Protein AF-A0A914QM53-F1 (afdb_monomer)

Foldseek 3Di:
DDDDDDDDDDDDDDDPPDPPDDDDPPPPPPPPVVVVVVVVVVVVVVVVVVVVVVVVVVVVVPPPPPPPDPDDDPPPPDDPDDDDCPVPVVVPPPPDDDDPDDDDDDDDDDDDDDDDDDDDDDDDDDDDDDDDPPPVVVVVVVVVVVVVVVVVCPPPPQPPQPVVQLVVLVVQLDDQADQVQCFGNDPFQGFGDPDSLLSLLCCVAVVQVSQADPVRWGARSNRRHTDPDSVVSNVCSCPVVVVSVVRNVVRRVVVPGDPPPD

Sequence (262 aa):
MSEDELYFSEHSNLLPETPTSSSNDFTYETGQEDLEREYIYDYEYQQSEYIIYEEEQQQFEEIPYIIPKPTKKVVWKRPKGYNHEVTRLIKRKAVDEDDEEPPPLDFHGIEPSTTTANEDDSPPPSKKPNNQVTDKSVVNFYLQDIRKRSETFKPKKAKENNDDDIFERLEQAGNCVDIQNRQCIHPTCNRRFISIEVLAYHISYAHQHYSTKRSGTQICLVCGKPFSTGQGKLSHMTSAHKELANEHGRLCLLQGPNPIVF

pLDDT: mean 72.76, std 18.81, range [41.38, 98.0]

Structure (mmCIF, N/CA/C/O backbone):
data_AF-A0A914QM53-F1
#
_entry.id   AF-A0A914QM53-F1
#
loop_
_atom_site.group_PDB
_atom_site.id
_atom_site.type_symbol
_atom_site.label_atom_id
_atom_site.label_alt_id
_atom_site.label_comp_id
_atom_site.label_asym_id
_atom_site.label_entity_id
_atom_site.label_seq_id
_atom_site.pdbx_PDB_ins_code
_atom_site.Cartn_x
_atom_site.Cartn_y
_atom_site.Cartn_z
_atom_site.occupancy
_atom_site.B_iso_or_equiv
_atom_site.auth_seq_id
_atom_site.auth_comp_id
_atom_site.auth_asym_id
_atom_site.auth_atom_id
_atom_site.pdbx_PDB_model_num
ATOM 1 N N . MET A 1 1 ? -43.207 -43.054 -21.857 1.00 42.12 1 MET A N 1
ATOM 2 C CA . MET A 1 1 ? -44.490 -42.945 -22.584 1.00 42.12 1 MET A CA 1
ATOM 3 C C . MET A 1 1 ? -45.265 -41.879 -21.834 1.00 42.12 1 MET A C 1
ATOM 5 O O . MET A 1 1 ? -45.428 -42.074 -20.640 1.00 42.12 1 MET A O 1
ATOM 9 N N . SER A 1 2 ? -45.601 -40.704 -22.347 1.00 47.00 2 SER A N 1
ATOM 10 C CA . SER A 1 2 ? -45.855 -40.191 -23.704 1.00 47.00 2 SER A CA 1
ATOM 11 C C . SER A 1 2 ? -45.670 -38.658 -23.624 1.00 47.00 2 SER A C 1
ATOM 13 O O . SER A 1 2 ? -45.940 -38.085 -22.574 1.00 47.00 2 SER A O 1
ATOM 15 N N . GLU A 1 3 ? -44.904 -38.057 -24.534 1.00 56.78 3 GLU A N 1
ATOM 16 C CA . GLU A 1 3 ? -45.413 -37.229 -25.650 1.00 56.78 3 GLU A CA 1
ATOM 17 C C . GLU A 1 3 ? -46.082 -35.937 -25.170 1.00 56.78 3 GLU A C 1
ATOM 19 O O . GLU A 1 3 ? -47.274 -35.929 -24.904 1.00 56.78 3 GLU A O 1
ATOM 24 N N . ASP A 1 4 ? -45.298 -34.857 -25.113 1.00 62.59 4 ASP A N 1
ATOM 25 C CA . ASP A 1 4 ? -45.802 -33.510 -25.384 1.00 62.59 4 ASP A CA 1
ATOM 26 C C . ASP A 1 4 ? -44.830 -32.850 -26.364 1.00 62.59 4 ASP A C 1
ATOM 28 O O . ASP A 1 4 ? -43.752 -32.349 -26.037 1.00 62.59 4 ASP A O 1
ATOM 32 N N . GLU A 1 5 ? -45.223 -33.023 -27.617 1.00 62.75 5 GLU A N 1
ATOM 33 C CA . GLU A 1 5 ? -44.666 -32.489 -28.841 1.00 62.75 5 GLU A CA 1
ATOM 34 C C . GLU A 1 5 ? -45.206 -31.072 -29.096 1.00 62.75 5 GLU A C 1
ATOM 36 O O . GLU A 1 5 ? -46.356 -30.770 -28.788 1.00 62.75 5 GLU A O 1
ATOM 41 N N . LEU A 1 6 ? -44.386 -30.285 -29.802 1.00 61.28 6 LEU A N 1
ATOM 42 C CA . LEU A 1 6 ? -44.757 -29.151 -30.660 1.00 61.28 6 LEU A CA 1
ATOM 43 C C . LEU A 1 6 ? -45.148 -27.838 -29.960 1.00 61.28 6 LEU A C 1
ATOM 45 O O . LEU A 1 6 ? -46.192 -27.716 -29.333 1.00 61.28 6 LEU A O 1
ATOM 49 N N . TYR A 1 7 ? -44.380 -26.775 -30.225 1.00 58.75 7 TYR A N 1
ATOM 50 C CA . TYR A 1 7 ? -44.704 -25.808 -31.291 1.00 58.75 7 TYR A CA 1
ATOM 51 C C . TYR A 1 7 ? -43.870 -24.519 -31.114 1.00 58.75 7 TYR A C 1
ATOM 53 O O . TYR A 1 7 ? -43.866 -23.946 -30.031 1.00 58.75 7 TYR A O 1
ATOM 61 N N . PHE A 1 8 ? -43.184 -24.090 -32.182 1.00 49.81 8 PHE A N 1
ATOM 62 C CA . PHE A 1 8 ? -42.922 -22.702 -32.625 1.00 49.81 8 PHE A CA 1
ATOM 63 C C . PHE A 1 8 ? -41.593 -22.531 -33.386 1.00 49.81 8 PHE A C 1
ATOM 65 O O . PHE A 1 8 ? -40.513 -22.409 -32.818 1.00 49.81 8 PHE A O 1
ATOM 72 N N . SER A 1 9 ? -41.785 -22.447 -34.705 1.00 54.84 9 SER A N 1
ATOM 73 C CA . SER A 1 9 ? -41.215 -21.481 -35.648 1.00 54.84 9 SER A CA 1
ATOM 74 C C . SER A 1 9 ? -39.716 -21.474 -35.934 1.00 54.84 9 SER A C 1
ATOM 76 O O . SER A 1 9 ? -38.918 -20.772 -35.323 1.00 54.84 9 SER A O 1
ATOM 78 N N . GLU A 1 10 ? -39.414 -22.160 -37.037 1.00 59.06 10 GLU A N 1
ATOM 79 C CA . GLU A 1 10 ? -38.665 -21.649 -38.189 1.00 59.06 10 GLU A CA 1
ATOM 80 C C . GLU A 1 10 ? -38.465 -20.120 -38.171 1.00 59.06 10 GLU A C 1
ATOM 82 O O . GLU A 1 10 ? -39.326 -19.352 -38.603 1.00 59.06 10 GLU A O 1
ATOM 87 N N . HIS A 1 11 ? -37.296 -19.676 -37.708 1.00 55.34 11 HIS A N 1
ATOM 88 C CA . HIS A 1 11 ? -36.758 -18.381 -38.094 1.00 55.34 11 HIS A CA 1
ATOM 89 C C . HIS A 1 11 ? -35.780 -18.593 -39.241 1.00 55.34 11 HIS A C 1
ATOM 91 O O . HIS A 1 11 ? -34.683 -19.128 -39.093 1.00 55.34 11 HIS A O 1
ATOM 97 N N . SER A 1 12 ? -36.271 -18.194 -40.405 1.00 54.25 12 SER A N 1
ATOM 98 C CA . SER A 1 12 ? -35.611 -18.136 -41.691 1.00 54.25 12 SER A CA 1
ATOM 99 C C . SER A 1 12 ? -34.190 -17.589 -41.606 1.00 54.25 12 SER A C 1
ATOM 101 O O . SER A 1 12 ? -33.937 -16.531 -41.030 1.00 54.25 12 SER A O 1
ATOM 103 N N . ASN A 1 13 ? -33.293 -18.309 -42.276 1.00 53.94 13 ASN A N 1
ATOM 104 C CA . ASN A 1 13 ? -31.975 -17.869 -42.699 1.00 53.94 13 ASN A CA 1
ATOM 105 C C . ASN A 1 13 ? -32.062 -16.503 -43.397 1.00 53.94 13 ASN A C 1
ATOM 107 O O . ASN A 1 13 ? -32.379 -16.426 -44.584 1.00 53.94 13 ASN A O 1
ATOM 111 N N . LEU A 1 14 ? -31.750 -15.432 -42.674 1.00 47.53 14 LEU A N 1
ATOM 112 C CA . LEU A 1 14 ? -31.307 -14.182 -43.274 1.00 47.53 14 LEU A CA 1
ATOM 113 C C . LEU A 1 14 ? -29.787 -14.162 -43.166 1.00 47.53 14 LEU A C 1
ATOM 115 O O . LEU A 1 14 ? -29.213 -13.858 -42.122 1.00 47.53 14 LEU A O 1
ATOM 119 N N . LEU A 1 15 ? -29.156 -14.568 -44.267 1.00 56.09 15 LEU A N 1
ATOM 120 C CA . LEU A 1 15 ? -27.758 -14.273 -44.546 1.00 56.09 15 LEU A CA 1
ATOM 121 C C . LEU A 1 15 ? -27.545 -12.764 -44.352 1.00 56.09 15 LEU A C 1
ATOM 123 O O . LEU A 1 15 ? -28.296 -11.985 -44.942 1.00 56.09 15 LEU A O 1
ATOM 127 N N . PRO A 1 16 ? -26.558 -12.329 -43.552 1.00 56.66 16 PRO A N 1
ATOM 128 C CA . PRO A 1 16 ? -26.185 -10.928 -43.532 1.00 56.66 16 PRO A CA 1
ATOM 129 C C . PRO A 1 16 ? -25.652 -10.577 -44.921 1.00 56.66 16 PRO A C 1
ATOM 131 O O . PRO A 1 16 ? -24.651 -11.136 -45.376 1.00 56.66 16 PRO A O 1
ATOM 134 N N . GLU A 1 17 ? -26.363 -9.689 -45.613 1.00 55.00 17 GLU A N 1
ATOM 135 C CA . GLU A 1 17 ? -25.896 -9.115 -46.865 1.00 55.00 17 GLU A CA 1
ATOM 136 C C . GLU A 1 17 ? -24.526 -8.486 -46.624 1.00 55.00 17 GLU A C 1
ATOM 138 O O . GLU A 1 17 ? -24.332 -7.647 -45.742 1.00 55.00 17 GLU A O 1
ATOM 143 N N . THR A 1 18 ? -23.549 -8.952 -47.395 1.00 53.66 18 THR A N 1
ATOM 144 C CA . THR A 1 18 ? -22.211 -8.382 -47.432 1.00 53.66 18 THR A CA 1
ATOM 145 C C . THR A 1 18 ? -22.327 -6.914 -47.837 1.00 53.66 18 THR A C 1
ATOM 147 O O . THR A 1 18 ? -22.859 -6.648 -48.921 1.00 53.66 18 THR A O 1
ATOM 150 N N . PRO A 1 19 ? -21.834 -5.959 -47.031 1.00 54.94 19 PRO A N 1
ATOM 151 C CA . PRO A 1 19 ? -21.821 -4.565 -47.430 1.00 54.94 19 PRO A CA 1
ATOM 152 C C . PRO A 1 19 ? -20.942 -4.428 -48.673 1.00 54.94 19 PRO A C 1
ATOM 154 O O . PRO A 1 19 ? -19.744 -4.714 -48.660 1.00 54.94 19 PRO A O 1
ATOM 157 N N . THR A 1 20 ? -21.574 -4.024 -49.771 1.00 51.41 20 THR A N 1
ATOM 158 C CA . THR A 1 20 ? -20.907 -3.653 -51.010 1.00 51.41 20 THR A CA 1
ATOM 159 C C . THR A 1 20 ? -19.893 -2.558 -50.722 1.00 51.41 20 THR A C 1
ATOM 161 O O . THR A 1 20 ? -20.228 -1.522 -50.147 1.00 51.41 20 THR A O 1
ATOM 164 N N . SER A 1 21 ? -18.661 -2.818 -51.147 1.00 54.00 21 SER A N 1
ATOM 165 C CA . SER A 1 21 ? -17.515 -1.920 -51.149 1.00 54.00 21 SER A CA 1
ATOM 166 C C . SER A 1 21 ? -17.864 -0.565 -51.773 1.00 54.00 21 SER A C 1
ATOM 168 O O . SER A 1 21 ? -17.780 -0.380 -52.987 1.00 54.00 21 SER A O 1
ATOM 170 N N . SER A 1 22 ? -18.252 0.386 -50.931 1.00 52.97 22 SER A N 1
ATOM 171 C CA . SER A 1 22 ? -18.206 1.808 -51.235 1.00 52.97 22 SER A CA 1
ATOM 172 C C . SER A 1 22 ? -16.906 2.329 -50.647 1.00 52.97 22 SER A C 1
ATOM 174 O O . SER A 1 22 ? -16.767 2.442 -49.431 1.00 52.97 22 SER A O 1
ATOM 176 N N . SER A 1 23 ? -15.947 2.588 -51.527 1.00 54.25 23 SER A N 1
ATOM 177 C CA . SER A 1 23 ? -14.676 3.249 -51.260 1.00 54.25 23 SER A CA 1
ATOM 178 C C . SER A 1 23 ? -14.900 4.617 -50.611 1.00 54.25 23 SER A C 1
ATOM 180 O O . SER A 1 23 ? -15.044 5.622 -51.305 1.00 54.25 23 SER A O 1
ATOM 182 N N . ASN A 1 24 ? -14.935 4.649 -49.284 1.00 50.72 24 ASN A N 1
ATOM 183 C CA . ASN A 1 24 ? -14.658 5.853 -48.520 1.00 50.72 24 ASN A CA 1
ATOM 184 C C . ASN A 1 24 ? -13.232 5.708 -47.993 1.00 50.72 24 ASN A C 1
ATOM 186 O O . ASN A 1 24 ? -13.007 5.051 -46.977 1.00 50.72 24 ASN A O 1
ATOM 190 N N . ASP A 1 25 ? -12.286 6.310 -48.713 1.00 52.09 25 ASP A N 1
ATOM 191 C CA . ASP A 1 25 ? -11.000 6.738 -48.161 1.00 52.09 25 ASP A CA 1
ATOM 192 C C . ASP A 1 25 ? -11.301 7.750 -47.049 1.00 52.09 25 ASP A C 1
ATOM 194 O O . ASP A 1 25 ? -11.385 8.957 -47.270 1.00 52.09 25 ASP A O 1
ATOM 198 N N . PHE A 1 26 ? -11.569 7.242 -45.850 1.00 50.94 26 PHE A N 1
ATOM 199 C CA . PHE A 1 26 ? -11.616 8.040 -44.638 1.00 50.94 26 PHE A CA 1
ATOM 200 C C . PHE A 1 26 ? -10.357 7.690 -43.855 1.00 50.94 26 PHE A C 1
ATOM 202 O O . PHE A 1 26 ? -10.240 6.621 -43.261 1.00 50.94 26 PHE A O 1
ATOM 209 N N . THR A 1 27 ? -9.365 8.566 -43.952 1.00 52.34 27 THR A N 1
ATOM 210 C CA . THR A 1 27 ? -8.075 8.461 -43.276 1.00 52.34 27 THR A CA 1
ATOM 211 C C . THR A 1 27 ? -8.288 8.493 -41.760 1.00 52.34 27 THR A C 1
ATOM 213 O O . THR A 1 27 ? -8.520 9.553 -41.184 1.00 52.34 27 THR A O 1
ATOM 216 N N . TYR A 1 28 ? -8.205 7.330 -41.110 1.00 51.50 28 TYR A N 1
ATOM 217 C CA . TYR A 1 28 ? -8.277 7.143 -39.651 1.00 51.50 28 TYR A CA 1
ATOM 218 C C . TYR A 1 28 ? -7.001 7.593 -38.906 1.00 51.50 28 TYR A C 1
ATOM 220 O O . TYR A 1 28 ? -6.724 7.118 -37.810 1.00 51.50 28 TYR A O 1
ATOM 228 N N . GLU A 1 29 ? -6.213 8.510 -39.466 1.00 55.12 29 GLU A N 1
ATOM 229 C CA . GLU A 1 29 ? -4.949 8.953 -38.854 1.00 55.12 29 GLU A CA 1
ATOM 230 C C . GLU A 1 29 ? -5.135 9.996 -37.737 1.00 55.12 29 GLU A C 1
ATOM 232 O O . GLU A 1 29 ? -4.196 10.289 -37.013 1.00 55.12 29 GLU A O 1
ATOM 237 N N . THR A 1 30 ? -6.343 10.525 -37.520 1.00 56.22 30 THR A N 1
ATOM 238 C CA . THR A 1 30 ? -6.569 11.645 -36.581 1.00 56.22 30 THR A CA 1
ATOM 239 C C . THR A 1 30 ? -6.992 11.248 -35.163 1.00 56.22 30 THR A C 1
ATOM 241 O O . THR A 1 30 ? -7.084 12.115 -34.307 1.00 56.22 30 THR A O 1
ATOM 244 N N . GLY A 1 31 ? -7.242 9.965 -34.874 1.00 52.50 31 GLY A N 1
ATOM 245 C CA . GLY A 1 31 ? -7.694 9.524 -33.539 1.00 52.50 31 GLY A CA 1
ATOM 246 C C . GLY A 1 31 ? -6.586 9.043 -32.596 1.00 52.50 31 GLY A C 1
ATOM 247 O O . GLY A 1 31 ? -6.805 8.943 -31.391 1.00 52.50 31 GLY A O 1
ATOM 248 N N . GLN A 1 32 ? -5.407 8.719 -33.132 1.00 53.53 32 GLN A N 1
ATOM 249 C CA . GLN A 1 32 ? -4.296 8.178 -32.344 1.00 53.53 32 GLN A CA 1
ATOM 250 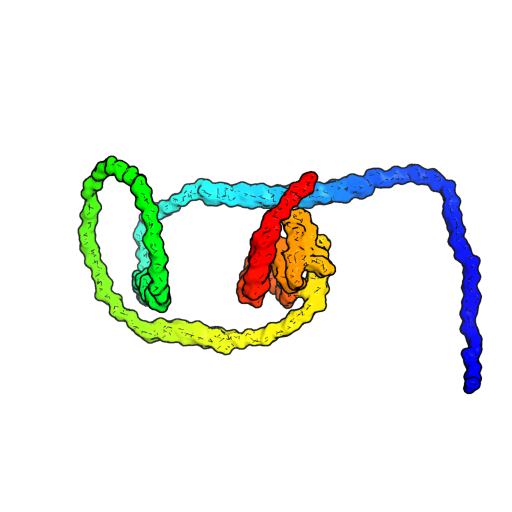C C . GLN A 1 32 ? -3.419 9.296 -31.760 1.00 53.53 32 GLN A C 1
ATOM 252 O O . GLN A 1 32 ? -2.972 9.192 -30.621 1.00 53.53 32 GLN A O 1
ATOM 257 N N . GLU A 1 33 ? -3.279 10.409 -32.486 1.00 57.50 33 GLU A N 1
ATOM 258 C CA . GLU A 1 33 ? -2.542 11.591 -32.024 1.00 57.50 33 GLU A CA 1
ATOM 259 C C . GLU A 1 33 ? -3.212 12.270 -30.818 1.00 57.50 33 GLU A C 1
ATOM 261 O O . GLU A 1 33 ? -2.520 12.783 -29.942 1.00 57.50 33 GLU A O 1
ATOM 266 N N . ASP A 1 34 ? -4.547 12.240 -30.725 1.00 56.66 34 ASP A N 1
ATOM 267 C CA . ASP A 1 34 ? -5.275 12.865 -29.613 1.00 56.66 34 ASP A CA 1
ATOM 268 C C . ASP A 1 34 ? -5.128 12.078 -28.296 1.00 56.66 34 ASP A C 1
ATOM 270 O O . ASP A 1 34 ? -4.982 12.687 -27.236 1.00 56.66 34 ASP A O 1
ATOM 274 N N . LEU A 1 35 ? -5.072 10.740 -28.353 1.00 61.16 35 LEU A N 1
ATOM 275 C CA . LEU A 1 35 ? -4.807 9.894 -27.178 1.00 61.16 35 LEU A CA 1
ATOM 276 C C . LEU A 1 35 ? -3.343 9.970 -26.728 1.00 61.16 35 LEU A C 1
ATOM 278 O O . LEU A 1 35 ? -3.066 9.995 -25.529 1.00 61.16 35 LEU A O 1
ATOM 282 N N . GLU A 1 36 ? -2.401 10.037 -27.673 1.00 64.56 36 GLU A N 1
ATOM 283 C CA . GLU A 1 36 ? -0.988 10.259 -27.351 1.00 64.56 36 GLU A CA 1
ATOM 284 C C . GLU A 1 36 ? -0.772 11.650 -26.743 1.00 64.56 36 GLU A C 1
ATOM 286 O O . GLU A 1 36 ? -0.021 11.790 -25.778 1.00 64.56 36 GLU A O 1
ATOM 291 N N . ARG A 1 37 ? -1.484 12.672 -27.232 1.00 67.81 37 ARG A N 1
ATOM 292 C CA . ARG A 1 37 ? -1.415 14.027 -26.680 1.00 67.81 37 ARG A CA 1
ATOM 293 C C . ARG A 1 37 ? -1.997 14.101 -25.265 1.00 67.81 37 ARG A C 1
ATOM 295 O O . ARG A 1 37 ? -1.375 14.731 -24.414 1.00 67.81 37 ARG A O 1
ATOM 302 N N . GLU A 1 38 ? -3.125 13.446 -24.984 1.00 66.25 38 GLU A N 1
ATOM 303 C CA . GLU A 1 38 ? -3.696 13.387 -23.626 1.00 66.25 38 GLU A CA 1
ATOM 304 C C . GLU A 1 38 ? -2.756 12.652 -22.646 1.00 66.25 38 GLU A C 1
ATOM 306 O O . GLU A 1 38 ? -2.527 13.128 -21.535 1.00 66.25 38 GLU A O 1
ATOM 311 N N . TYR A 1 39 ? -2.098 11.575 -23.091 1.00 64.38 39 TYR A N 1
ATOM 312 C CA . TYR A 1 39 ? -1.106 10.849 -22.287 1.00 64.38 39 TYR A CA 1
ATOM 313 C C . TYR A 1 39 ? 0.170 11.668 -22.007 1.00 64.38 39 TYR A C 1
ATOM 315 O O . TYR A 1 39 ? 0.724 11.600 -20.907 1.00 64.38 39 TYR A O 1
ATOM 323 N N . ILE A 1 40 ? 0.634 12.469 -22.974 1.00 68.31 40 ILE A N 1
ATOM 324 C CA . ILE A 1 40 ? 1.783 13.373 -22.792 1.00 68.31 40 ILE A CA 1
ATOM 325 C C . ILE A 1 40 ? 1.456 14.463 -21.762 1.00 68.31 40 ILE A C 1
ATOM 327 O O . ILE A 1 40 ? 2.287 14.736 -20.896 1.00 68.31 40 ILE A O 1
ATOM 331 N N . TYR A 1 41 ? 0.244 15.029 -21.791 1.00 63.56 41 TYR A N 1
ATOM 332 C CA . TYR A 1 41 ? -0.173 16.049 -20.821 1.00 63.56 41 TYR A CA 1
ATOM 333 C C . TYR A 1 41 ? -0.194 15.528 -19.378 1.00 63.56 41 TYR A C 1
ATOM 335 O O . TYR A 1 41 ? 0.301 16.214 -18.482 1.00 63.56 41 TYR A O 1
ATOM 343 N N . ASP A 1 42 ? -0.700 14.315 -19.145 1.00 65.00 42 ASP A N 1
ATOM 344 C CA . ASP A 1 42 ? -0.714 13.713 -17.805 1.00 65.00 42 ASP A CA 1
ATOM 345 C C . ASP A 1 42 ? 0.706 13.419 -17.287 1.00 65.00 42 ASP A C 1
ATOM 347 O O . ASP A 1 42 ? 0.990 13.577 -16.094 1.00 65.00 42 ASP A O 1
ATOM 351 N N . TYR A 1 43 ? 1.622 13.035 -18.181 1.00 70.06 43 TYR A N 1
ATOM 352 C CA . TYR A 1 43 ? 3.018 12.771 -17.837 1.00 70.06 43 TYR A CA 1
ATOM 353 C C . TYR A 1 43 ? 3.803 14.057 -17.527 1.00 70.06 43 TYR A C 1
ATOM 355 O O . TYR A 1 43 ? 4.512 14.120 -16.519 1.00 70.06 43 TYR A O 1
ATOM 363 N N . GLU A 1 44 ? 3.650 15.103 -18.346 1.00 75.31 44 GLU A N 1
ATOM 364 C CA . GLU A 1 44 ? 4.271 16.414 -18.109 1.00 75.31 44 GLU A CA 1
ATOM 365 C C . GLU A 1 44 ? 3.725 17.076 -16.835 1.00 75.31 44 GLU A C 1
ATOM 367 O O . GLU A 1 44 ? 4.491 17.653 -16.059 1.00 75.31 44 GLU A O 1
ATOM 372 N N . TYR A 1 45 ? 2.424 16.927 -16.561 1.00 73.94 45 TYR A N 1
ATOM 373 C CA . TYR A 1 45 ? 1.816 17.408 -15.322 1.00 73.94 45 TYR A CA 1
ATOM 374 C C . TYR A 1 45 ? 2.420 16.708 -14.092 1.00 73.94 45 TYR A C 1
ATOM 376 O O . TYR A 1 45 ? 2.849 17.386 -13.156 1.00 73.94 45 TYR A O 1
ATOM 384 N N . GLN A 1 46 ? 2.562 15.375 -14.117 1.00 67.75 46 GLN A N 1
ATOM 385 C CA . GLN A 1 46 ? 3.207 14.625 -13.028 1.00 67.75 46 GLN A CA 1
ATOM 386 C C . GLN A 1 46 ? 4.688 14.984 -12.839 1.00 67.75 46 GLN A C 1
ATOM 388 O O . GLN A 1 46 ? 5.143 15.086 -11.698 1.00 67.75 46 GLN A O 1
ATOM 393 N N . GLN A 1 47 ? 5.443 15.205 -13.921 1.00 70.62 47 GLN A N 1
ATOM 394 C CA . GLN A 1 47 ? 6.824 15.686 -13.809 1.00 70.62 47 GLN A CA 1
ATOM 395 C C . GLN A 1 47 ? 6.889 17.091 -13.200 1.00 70.62 47 GLN A C 1
ATOM 397 O O . GLN A 1 47 ? 7.756 17.348 -12.367 1.00 70.62 47 GLN A O 1
ATOM 402 N N . SER A 1 48 ? 5.965 17.987 -13.559 1.00 73.44 48 SER A N 1
ATOM 403 C CA . SER A 1 48 ? 5.941 19.346 -13.013 1.00 73.44 48 SER A CA 1
ATOM 404 C C . SER A 1 48 ? 5.628 19.379 -11.511 1.00 73.44 48 SER A C 1
ATOM 406 O O . SER A 1 48 ? 6.301 20.097 -10.776 1.00 73.44 48 SER A O 1
ATOM 408 N N . GLU A 1 49 ? 4.695 18.549 -11.019 1.00 78.56 49 GLU A N 1
ATOM 409 C CA . GLU A 1 49 ? 4.432 18.434 -9.575 1.00 78.56 49 GLU A CA 1
ATOM 410 C C . GLU A 1 49 ? 5.640 17.863 -8.816 1.00 78.56 49 GLU A C 1
ATOM 412 O O . GLU A 1 49 ? 5.920 18.289 -7.694 1.00 78.56 49 GLU A O 1
ATOM 417 N N . TYR A 1 50 ? 6.392 16.943 -9.430 1.00 71.31 50 TYR A N 1
ATOM 418 C CA . TYR A 1 50 ? 7.615 16.398 -8.840 1.00 71.31 50 TYR A CA 1
ATOM 419 C C . TYR A 1 50 ? 8.739 17.447 -8.752 1.00 71.31 50 TYR A C 1
ATOM 421 O O . TYR A 1 50 ? 9.385 17.559 -7.711 1.00 71.31 50 TYR A O 1
AT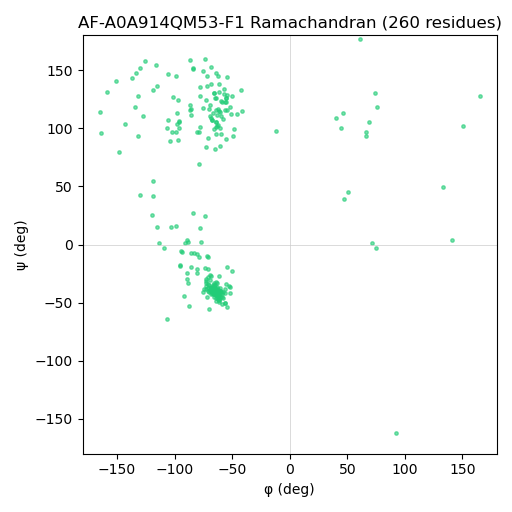OM 429 N N . ILE A 1 51 ? 8.928 18.264 -9.796 1.00 78.00 51 ILE A N 1
ATOM 430 C CA . ILE A 1 51 ? 9.918 19.357 -9.809 1.00 78.00 51 ILE A CA 1
ATOM 431 C C . ILE A 1 51 ? 9.577 20.416 -8.753 1.00 78.00 51 ILE A C 1
ATOM 433 O O . ILE A 1 51 ? 10.459 20.832 -8.007 1.00 78.00 51 ILE A O 1
ATOM 437 N N . ILE A 1 52 ? 8.301 20.803 -8.631 1.00 77.69 52 ILE A N 1
ATOM 438 C CA . ILE A 1 52 ? 7.852 21.748 -7.593 1.00 77.69 52 ILE A CA 1
ATOM 439 C C . ILE A 1 52 ? 8.165 21.192 -6.197 1.00 77.69 52 ILE A C 1
ATOM 441 O O . ILE A 1 52 ? 8.620 21.927 -5.324 1.00 77.69 52 ILE A O 1
ATOM 445 N N . TYR A 1 53 ? 7.969 19.888 -5.987 1.00 74.31 53 TYR A N 1
ATOM 446 C CA . TYR A 1 53 ? 8.265 19.251 -4.708 1.00 74.31 53 TYR A CA 1
ATOM 447 C C . TYR A 1 53 ? 9.771 19.215 -4.390 1.00 74.31 53 TYR A C 1
ATOM 449 O O . TYR A 1 53 ? 10.155 19.455 -3.244 1.00 74.31 53 TYR A O 1
ATOM 457 N N . GLU A 1 54 ? 10.632 18.943 -5.377 1.00 75.75 54 GLU A N 1
ATOM 458 C CA . GLU A 1 54 ? 12.091 19.000 -5.200 1.00 75.75 54 GLU A CA 1
ATOM 459 C C . GLU A 1 54 ? 12.589 20.431 -4.945 1.00 75.75 54 GLU A C 1
ATOM 461 O O . GLU A 1 54 ? 13.393 20.630 -4.033 1.00 75.75 54 GLU A O 1
ATOM 466 N N . GLU A 1 55 ? 12.074 21.434 -5.666 1.00 78.31 55 GLU A N 1
ATOM 467 C CA . GLU A 1 55 ? 12.417 22.844 -5.431 1.00 78.31 55 GLU A CA 1
ATOM 468 C C . GLU A 1 55 ? 11.965 23.322 -4.042 1.00 78.31 55 GLU A C 1
ATOM 470 O O . GLU A 1 55 ? 12.726 24.002 -3.349 1.00 78.31 55 GLU A O 1
ATOM 475 N N . GLU A 1 56 ? 10.771 22.927 -3.581 1.00 78.62 56 GLU A N 1
ATOM 476 C CA . GLU A 1 56 ? 10.317 23.227 -2.219 1.00 78.62 56 GLU A CA 1
ATOM 477 C C . GLU A 1 56 ? 11.218 22.568 -1.164 1.00 78.62 56 GLU A C 1
ATOM 479 O O . GLU A 1 56 ? 11.567 23.211 -0.170 1.00 78.62 56 GLU A O 1
ATOM 484 N N . GLN A 1 57 ? 11.650 21.317 -1.365 1.00 72.69 57 GLN A N 1
ATOM 485 C CA . GLN A 1 57 ? 12.584 20.671 -0.436 1.00 72.69 57 GLN A CA 1
ATOM 486 C C . GLN A 1 57 ? 13.955 21.350 -0.422 1.00 72.69 57 GLN A C 1
ATOM 488 O O . GLN A 1 57 ? 14.505 21.586 0.656 1.00 72.69 57 GLN A O 1
ATOM 493 N N . GLN A 1 58 ? 14.477 21.726 -1.588 1.00 78.56 58 GLN A N 1
ATOM 494 C CA . GLN A 1 58 ? 15.763 22.406 -1.697 1.00 78.56 58 GLN A CA 1
ATOM 495 C C . GLN A 1 58 ? 15.714 23.803 -1.057 1.00 78.56 58 GLN A C 1
ATOM 497 O O . GLN A 1 58 ? 16.632 24.194 -0.334 1.00 78.56 58 GLN A O 1
ATOM 502 N N . GLN A 1 59 ? 14.590 24.513 -1.199 1.00 78.19 59 GLN A N 1
ATOM 503 C CA . GLN A 1 59 ? 14.362 25.781 -0.513 1.00 78.19 59 GLN A CA 1
ATOM 504 C C . GLN A 1 59 ? 14.303 25.617 1.015 1.00 78.19 59 GLN A C 1
ATOM 506 O O . GLN A 1 59 ? 14.741 26.517 1.730 1.00 78.19 59 GLN A O 1
ATOM 511 N N . PHE A 1 60 ? 13.809 24.484 1.529 1.00 70.44 60 PHE A N 1
ATOM 512 C CA . PHE A 1 60 ? 13.807 24.178 2.965 1.00 70.44 60 PHE A CA 1
ATOM 513 C C . PHE A 1 60 ? 15.200 23.840 3.519 1.00 70.44 60 PHE A C 1
ATOM 515 O O . PHE A 1 60 ? 15.480 24.179 4.672 1.00 70.44 60 PHE A O 1
ATOM 522 N N . GLU A 1 61 ? 16.072 23.211 2.727 1.00 71.88 61 GLU A N 1
ATOM 523 C CA . GLU A 1 61 ? 17.459 22.924 3.121 1.00 71.88 61 GLU A CA 1
ATOM 524 C C . GLU A 1 61 ? 18.341 24.183 3.134 1.00 71.88 61 GLU A C 1
ATOM 526 O O . GLU A 1 61 ? 19.255 24.291 3.955 1.00 71.88 61 GLU A O 1
ATOM 531 N N . GLU A 1 62 ? 18.035 25.168 2.285 1.00 72.62 62 GLU A N 1
ATOM 532 C CA . GLU A 1 62 ? 18.775 26.430 2.210 1.00 72.62 62 GLU A CA 1
ATOM 533 C C . GLU A 1 62 ? 18.357 27.480 3.244 1.00 72.62 62 GLU A C 1
ATOM 535 O O . GLU A 1 62 ? 19.036 28.501 3.363 1.00 72.62 62 GLU A O 1
ATOM 540 N N . ILE A 1 63 ? 17.293 27.267 4.030 1.00 61.25 63 ILE A N 1
ATOM 541 C CA . ILE A 1 63 ? 16.972 28.183 5.132 1.00 61.25 63 ILE A CA 1
ATOM 542 C C . ILE A 1 63 ? 18.088 28.038 6.176 1.00 61.25 63 ILE A C 1
ATOM 544 O O . ILE A 1 63 ? 18.119 27.031 6.893 1.00 61.25 63 ILE A O 1
ATOM 548 N N . PRO A 1 64 ? 19.001 29.025 6.329 1.00 57.69 64 PRO A N 1
ATOM 549 C CA . PRO A 1 64 ? 20.001 28.951 7.375 1.00 57.69 64 PRO A CA 1
ATOM 550 C C . PRO A 1 64 ? 19.242 28.824 8.686 1.00 57.69 64 PRO A C 1
ATOM 552 O O . PRO A 1 64 ? 18.313 29.590 8.948 1.00 57.69 64 PRO A O 1
ATOM 555 N N . TYR A 1 65 ? 19.612 27.839 9.498 1.00 49.09 65 TYR A N 1
ATOM 556 C CA . TYR A 1 65 ? 19.020 27.639 10.811 1.00 49.09 65 TYR A CA 1
ATOM 557 C C . TYR A 1 65 ? 19.382 28.850 11.685 1.00 49.09 65 TYR A C 1
ATOM 559 O O . TYR A 1 65 ? 20.366 28.850 12.428 1.00 49.09 65 TYR A O 1
ATOM 567 N N . ILE A 1 66 ? 18.620 29.940 11.549 1.00 55.84 66 ILE A N 1
ATOM 568 C CA . ILE A 1 66 ? 18.742 31.134 12.370 1.00 55.84 66 ILE A CA 1
ATOM 569 C C . ILE A 1 66 ? 18.215 30.704 13.725 1.00 55.84 66 ILE A C 1
ATOM 571 O O . ILE A 1 66 ? 17.020 30.778 13.991 1.00 55.84 66 ILE A O 1
ATOM 575 N N . ILE A 1 67 ? 19.117 30.227 14.581 1.00 57.66 67 ILE A N 1
ATOM 576 C CA . ILE A 1 67 ? 18.840 30.048 16.000 1.00 57.66 67 ILE A CA 1
ATOM 577 C C . ILE A 1 67 ? 18.439 31.439 16.498 1.00 57.66 67 ILE A C 1
ATOM 579 O O . ILE A 1 67 ? 19.304 32.325 16.555 1.00 57.66 67 ILE A O 1
ATOM 583 N N . PRO A 1 68 ? 17.155 31.689 16.818 1.00 50.38 68 PRO A N 1
ATOM 584 C CA . PRO A 1 68 ? 16.751 33.002 17.270 1.00 50.38 68 PRO A CA 1
ATOM 585 C C . PRO A 1 68 ? 17.519 33.280 18.558 1.00 50.38 68 PRO A C 1
ATOM 587 O O . PRO A 1 68 ? 17.352 32.586 19.565 1.00 50.38 68 PRO A O 1
ATOM 590 N N . LYS A 1 69 ? 18.404 34.284 18.526 1.00 59.25 69 LYS A N 1
ATOM 591 C CA . LYS A 1 69 ? 19.051 34.765 19.747 1.00 59.25 69 LYS A CA 1
ATOM 592 C C . LYS A 1 69 ? 17.922 35.123 20.716 1.00 59.25 69 LYS A C 1
ATOM 594 O O . LYS A 1 69 ? 17.006 35.840 20.305 1.00 59.25 69 LYS A O 1
ATOM 599 N N . PRO A 1 70 ? 17.945 34.624 21.965 1.00 51.81 70 PRO A N 1
ATOM 600 C CA . PRO A 1 70 ? 16.846 34.803 22.902 1.00 51.81 70 PRO A CA 1
ATOM 601 C C . PRO A 1 70 ? 16.686 36.292 23.211 1.00 51.81 70 PRO A C 1
ATOM 603 O O . PRO A 1 70 ? 17.370 36.857 24.065 1.00 51.81 70 PRO A O 1
ATOM 606 N N . THR A 1 71 ? 15.792 36.954 22.483 1.00 61.44 71 THR A N 1
ATOM 607 C CA . THR A 1 71 ? 15.460 38.348 22.723 1.00 61.44 71 THR A CA 1
ATOM 608 C C . THR A 1 71 ? 14.381 38.380 23.793 1.00 61.44 71 THR A C 1
ATOM 610 O O . THR A 1 71 ? 13.242 37.977 23.592 1.00 61.44 71 THR A O 1
ATOM 613 N N . LYS A 1 72 ? 14.793 38.888 24.957 1.00 62.19 72 LYS A N 1
ATOM 614 C CA . LYS A 1 72 ? 13.992 39.137 26.161 1.00 62.19 72 LYS A CA 1
ATOM 615 C C . LYS A 1 72 ? 13.608 37.868 26.932 1.00 62.19 72 LYS A C 1
ATOM 617 O O . LYS A 1 72 ? 13.108 36.879 26.412 1.00 62.19 72 LYS A O 1
ATOM 622 N N . LYS A 1 73 ? 13.870 37.931 28.240 1.00 53.94 73 LYS A N 1
ATOM 623 C CA . LYS A 1 73 ? 13.557 36.899 29.230 1.00 53.94 73 LYS A CA 1
ATOM 624 C C . LYS A 1 73 ? 12.045 36.659 29.245 1.00 53.94 73 LYS A C 1
ATOM 626 O O . LYS A 1 73 ? 11.317 37.364 29.939 1.00 53.94 73 LYS A O 1
ATOM 631 N N . VAL A 1 74 ? 11.571 35.668 28.496 1.00 48.47 74 VAL A N 1
ATOM 632 C CA . VAL A 1 74 ? 10.226 35.128 28.689 1.00 48.47 74 VAL A CA 1
ATOM 633 C C . VAL A 1 74 ? 10.237 34.435 30.048 1.00 48.47 74 VAL A C 1
ATOM 635 O O . VAL A 1 74 ? 10.874 33.398 30.238 1.00 48.47 74 VAL A O 1
ATOM 638 N N . VAL A 1 75 ? 9.586 35.056 31.033 1.00 58.38 75 VAL A N 1
ATOM 639 C CA . VAL A 1 75 ? 9.338 34.450 32.343 1.00 58.38 75 VAL A CA 1
ATOM 640 C C . VAL A 1 75 ? 8.269 33.383 32.140 1.00 58.38 75 VAL A C 1
ATOM 642 O O . VAL A 1 75 ? 7.077 33.616 32.328 1.00 58.38 75 VAL A O 1
ATOM 645 N N . TRP A 1 76 ? 8.699 32.197 31.718 1.00 41.38 76 TRP A N 1
ATOM 646 C CA . TRP A 1 76 ? 7.857 31.011 31.727 1.00 41.38 76 TRP A CA 1
ATOM 647 C C . TRP A 1 76 ? 7.524 30.695 33.185 1.00 41.38 76 TRP A C 1
ATOM 649 O O . TRP A 1 76 ? 8.371 30.212 33.944 1.00 41.38 76 TRP A O 1
ATOM 659 N N . LYS A 1 77 ? 6.289 30.990 33.605 1.00 44.16 77 LYS A N 1
ATOM 660 C CA . LYS A 1 77 ? 5.740 30.437 34.844 1.00 44.16 77 LYS A CA 1
ATOM 661 C C . LYS A 1 77 ? 5.724 28.920 34.676 1.00 44.16 77 LYS A C 1
ATOM 663 O O . LYS A 1 77 ? 4.871 28.378 33.983 1.00 44.16 77 LYS A O 1
ATOM 668 N N . ARG A 1 78 ? 6.719 28.251 35.266 1.00 43.59 78 ARG A N 1
ATOM 669 C CA . ARG A 1 78 ? 6.848 26.792 35.245 1.00 43.59 78 ARG A CA 1
ATOM 670 C C . ARG A 1 78 ? 5.558 26.164 35.785 1.00 43.59 78 ARG A C 1
ATOM 672 O O . ARG A 1 78 ? 5.196 26.465 36.927 1.00 43.59 78 ARG A O 1
ATOM 679 N N . PRO A 1 79 ? 4.909 25.252 35.044 1.00 52.56 79 PRO A N 1
ATOM 680 C CA . PRO A 1 79 ? 4.033 24.274 35.663 1.00 52.56 79 PRO A CA 1
ATOM 681 C C . PRO A 1 79 ? 4.863 23.518 36.704 1.00 52.56 79 PRO A C 1
ATOM 683 O O . PRO A 1 79 ? 5.944 23.001 36.407 1.00 52.56 79 PRO A O 1
ATOM 686 N N . LYS A 1 80 ? 4.413 23.532 37.959 1.00 44.31 80 LYS A N 1
ATOM 687 C CA . LYS A 1 80 ? 5.065 22.799 39.047 1.00 44.31 80 LYS A CA 1
ATOM 688 C C . LYS A 1 80 ? 5.037 21.306 38.696 1.00 44.31 80 LYS A C 1
ATOM 690 O O . LYS A 1 80 ? 3.955 20.738 38.650 1.00 44.31 80 LYS A O 1
ATOM 695 N N . GLY A 1 81 ? 6.199 20.685 38.460 1.00 53.59 81 GLY A N 1
ATOM 696 C CA . GLY A 1 81 ? 6.299 19.217 38.414 1.00 53.59 81 GLY A CA 1
ATOM 697 C C . GLY A 1 81 ? 7.212 18.567 37.370 1.00 53.59 81 GLY A C 1
ATOM 698 O O . GLY A 1 81 ? 7.234 17.345 37.313 1.00 53.59 81 GLY A O 1
ATOM 699 N N . TYR A 1 82 ? 7.975 19.304 36.558 1.00 48.50 82 TYR A N 1
ATOM 700 C CA . TYR A 1 82 ? 8.841 18.681 35.541 1.00 48.50 82 TYR A CA 1
ATOM 701 C C . TYR A 1 82 ? 10.296 18.568 36.030 1.00 48.50 82 TYR A C 1
ATOM 703 O O . TYR A 1 82 ? 10.951 19.591 36.241 1.00 48.50 82 TYR A O 1
ATOM 711 N N . ASN A 1 83 ? 10.792 17.341 36.246 1.00 59.16 83 ASN A N 1
ATOM 712 C CA . ASN A 1 83 ? 12.148 17.070 36.747 1.00 59.16 83 ASN A CA 1
ATOM 713 C C . ASN A 1 83 ? 13.010 16.336 35.697 1.00 59.16 83 ASN A C 1
ATOM 715 O O . ASN A 1 83 ? 12.556 15.417 35.019 1.00 59.16 83 ASN A O 1
ATOM 719 N N . HIS A 1 84 ? 14.261 16.775 35.562 1.00 48.78 84 HIS A N 1
ATOM 720 C CA . HIS A 1 84 ? 15.155 16.630 34.401 1.00 48.78 84 HIS A CA 1
ATOM 721 C C . HIS A 1 84 ? 15.925 15.286 34.349 1.00 48.78 84 HIS A C 1
ATOM 723 O O . HIS A 1 84 ? 17.033 15.210 33.815 1.00 48.78 84 HIS A O 1
ATOM 729 N N . GLU A 1 85 ? 15.380 14.216 34.931 1.00 50.09 85 GLU A N 1
ATOM 730 C CA . GLU A 1 85 ? 16.131 12.964 35.139 1.00 50.09 85 GLU A CA 1
ATOM 731 C C . GLU A 1 85 ? 15.699 11.781 34.265 1.00 50.09 85 GLU A C 1
ATOM 733 O O . GLU A 1 85 ? 16.363 10.743 34.246 1.00 50.09 85 GLU A O 1
ATOM 738 N N . VAL A 1 86 ? 14.654 11.965 33.454 1.00 51.91 86 VAL A N 1
ATOM 739 C CA . VAL A 1 86 ? 14.129 10.935 32.540 1.00 51.91 86 VAL A CA 1
ATOM 740 C C . VAL A 1 86 ? 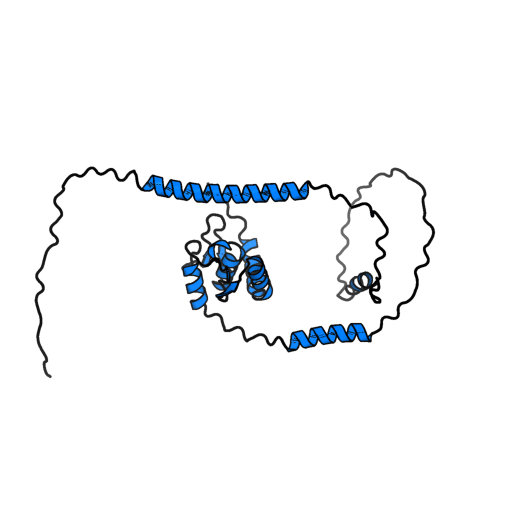15.175 10.502 31.499 1.00 51.91 86 VAL A C 1
ATOM 742 O O . VAL A 1 86 ? 15.204 9.342 31.097 1.00 51.91 86 VAL A O 1
ATOM 745 N N . THR A 1 87 ? 16.128 11.368 31.145 1.00 50.03 87 THR A N 1
ATOM 746 C CA . THR A 1 87 ? 17.176 11.050 30.159 1.00 50.03 87 THR A CA 1
ATOM 747 C C . THR A 1 87 ? 18.323 10.191 30.715 1.00 50.03 87 THR A C 1
ATOM 749 O O . THR A 1 87 ? 19.124 9.679 29.938 1.00 50.03 87 THR A O 1
ATOM 752 N N . ARG A 1 88 ? 18.427 9.982 32.040 1.00 49.75 88 ARG A N 1
ATOM 753 C CA . ARG A 1 88 ? 19.481 9.129 32.639 1.00 49.75 88 ARG A CA 1
ATOM 754 C C . ARG A 1 88 ? 19.046 7.688 32.911 1.00 49.75 88 ARG A C 1
ATOM 756 O O . ARG A 1 88 ? 19.914 6.829 33.041 1.00 49.75 88 ARG A O 1
ATOM 763 N N . LEU A 1 89 ? 17.742 7.403 32.959 1.00 48.34 89 LEU A N 1
ATOM 764 C CA . LEU A 1 89 ? 17.224 6.055 33.237 1.00 48.34 89 LEU A CA 1
ATOM 765 C C . LEU A 1 89 ? 17.109 5.155 32.000 1.00 48.34 89 LEU A C 1
ATOM 767 O O . LEU A 1 89 ? 17.102 3.937 32.145 1.00 48.34 89 LEU A O 1
ATOM 771 N N . ILE A 1 90 ? 17.097 5.723 30.792 1.00 48.47 90 ILE A N 1
ATOM 772 C CA . ILE A 1 90 ? 17.077 4.933 29.547 1.00 48.47 90 ILE A CA 1
ATOM 773 C C . ILE A 1 90 ? 18.451 4.286 29.274 1.00 48.47 90 ILE A C 1
ATOM 775 O O . ILE A 1 90 ? 18.531 3.264 28.605 1.00 48.47 90 ILE A O 1
ATOM 779 N N . LYS A 1 91 ? 19.536 4.795 29.877 1.00 43.09 91 LYS A N 1
ATOM 780 C CA . LYS A 1 91 ? 20.902 4.273 29.690 1.00 43.09 91 LYS A CA 1
ATOM 781 C C . LYS A 1 91 ? 21.317 3.141 30.647 1.00 43.09 91 LYS A C 1
ATOM 783 O O . LYS A 1 91 ? 22.461 2.718 30.586 1.00 43.09 91 LYS A O 1
ATOM 788 N N . ARG A 1 92 ? 20.436 2.661 31.539 1.00 46.16 92 ARG A N 1
ATOM 789 C CA . ARG A 1 92 ? 20.753 1.592 32.522 1.00 46.16 92 ARG A CA 1
ATOM 790 C C . ARG A 1 92 ? 19.972 0.288 32.326 1.00 46.16 92 ARG A C 1
ATOM 792 O O . ARG A 1 92 ? 19.922 -0.519 33.241 1.00 46.16 92 ARG A O 1
ATOM 799 N N . LYS A 1 93 ? 19.330 0.091 31.173 1.00 43.12 93 LYS A N 1
ATOM 800 C CA . LYS A 1 93 ? 18.485 -1.089 30.910 1.00 43.12 93 LYS A CA 1
ATOM 801 C C . LYS A 1 93 ? 18.952 -1.949 29.730 1.00 43.12 93 LYS A C 1
ATOM 803 O O . LYS A 1 93 ? 18.142 -2.628 29.119 1.00 43.12 93 LYS A O 1
ATOM 808 N N . ALA A 1 94 ? 20.246 -1.892 29.424 1.00 43.59 94 ALA A N 1
ATOM 809 C CA . ALA A 1 94 ? 20.898 -2.698 28.391 1.00 43.59 94 ALA A CA 1
ATOM 810 C C . ALA A 1 94 ? 22.169 -3.370 28.946 1.00 43.59 94 ALA A C 1
ATOM 812 O O . ALA A 1 94 ? 23.223 -3.324 28.326 1.00 43.59 94 ALA A O 1
ATOM 813 N N . VAL A 1 95 ? 22.081 -3.894 30.167 1.00 52.81 95 VAL A N 1
ATOM 814 C CA . VAL A 1 95 ? 23.084 -4.783 30.761 1.00 52.81 95 VAL A CA 1
ATOM 815 C C . VAL A 1 95 ? 22.268 -5.907 31.379 1.00 52.81 95 VAL A C 1
ATOM 817 O O . VAL A 1 95 ? 21.388 -5.591 32.177 1.00 52.81 95 VAL A O 1
ATOM 820 N N . ASP A 1 96 ? 22.495 -7.125 30.893 1.00 50.47 96 ASP A N 1
ATOM 821 C CA . ASP A 1 96 ? 22.036 -8.442 31.375 1.00 50.47 96 ASP A CA 1
ATOM 822 C C . ASP A 1 96 ? 21.487 -9.306 30.219 1.00 50.47 96 ASP A C 1
ATOM 824 O O . ASP A 1 96 ? 20.393 -9.840 30.337 1.00 50.47 96 ASP A O 1
ATOM 828 N N . GLU A 1 97 ? 22.223 -9.442 29.107 1.00 57.34 97 GLU A N 1
ATOM 829 C CA . GLU A 1 97 ? 22.128 -10.618 28.219 1.00 57.34 97 GLU A CA 1
ATOM 830 C C . GLU A 1 97 ? 23.538 -10.941 27.680 1.00 57.34 97 GLU A C 1
ATOM 832 O O . GLU A 1 97 ? 24.085 -10.204 26.863 1.00 57.34 97 GLU A O 1
ATOM 837 N N . ASP A 1 98 ? 24.116 -11.996 28.260 1.00 49.84 98 ASP A N 1
ATOM 838 C CA . ASP A 1 98 ? 25.120 -12.945 27.760 1.00 49.84 98 ASP A CA 1
ATOM 839 C C . ASP A 1 98 ? 26.356 -12.433 26.990 1.00 49.84 98 ASP A C 1
ATOM 841 O O . ASP A 1 98 ? 26.359 -12.221 25.777 1.00 49.84 98 ASP A O 1
ATOM 845 N N . ASP A 1 99 ? 27.461 -12.367 27.740 1.00 44.34 99 ASP A N 1
ATOM 846 C CA . ASP A 1 99 ? 28.845 -12.330 27.269 1.00 44.34 99 ASP A CA 1
ATOM 847 C C . ASP A 1 99 ? 29.233 -13.658 26.572 1.00 44.34 99 ASP A C 1
ATOM 849 O O . ASP A 1 99 ? 29.619 -14.628 27.226 1.00 44.34 99 ASP A O 1
ATOM 853 N N . GLU A 1 100 ? 29.206 -13.697 25.236 1.00 67.06 100 GLU A N 1
ATOM 854 C CA . GLU A 1 100 ? 30.161 -14.499 24.456 1.00 67.06 100 GLU A CA 1
ATOM 855 C C . GLU A 1 100 ? 31.179 -13.546 23.819 1.00 67.06 100 GLU A C 1
ATOM 857 O O . GLU A 1 100 ? 30.879 -12.778 22.905 1.00 67.06 100 GLU A O 1
ATOM 862 N N . GLU A 1 101 ? 32.393 -13.569 24.364 1.00 67.88 101 GLU A N 1
ATOM 863 C CA . GLU A 1 101 ? 33.521 -12.726 23.979 1.00 67.88 101 GLU A CA 1
ATOM 864 C C . GLU A 1 101 ? 34.045 -13.146 22.583 1.00 67.88 101 GLU A C 1
ATOM 866 O O . GLU A 1 101 ? 34.510 -14.280 22.423 1.00 67.88 101 GLU A O 1
ATOM 871 N N . PRO A 1 102 ? 33.985 -12.293 21.540 1.00 72.75 102 PRO A N 1
ATOM 872 C CA . PRO A 1 102 ? 34.598 -12.615 20.256 1.00 72.75 102 PRO A CA 1
ATOM 873 C C . PRO A 1 102 ? 36.134 -12.534 20.353 1.00 72.75 102 PRO A C 1
ATOM 875 O O . PRO A 1 102 ? 36.664 -11.660 21.046 1.00 72.75 102 PRO A O 1
ATOM 878 N N . PRO A 1 103 ? 36.875 -13.407 19.641 1.00 68.44 103 PRO A N 1
ATOM 879 C CA . PRO A 1 103 ? 38.331 -13.438 19.705 1.00 68.44 103 PRO A CA 1
ATOM 880 C C . PRO A 1 103 ? 38.956 -12.134 19.177 1.00 68.44 103 PRO A C 1
ATOM 882 O O . PRO A 1 103 ? 38.415 -11.514 18.254 1.00 68.44 103 PRO A O 1
ATOM 885 N N . PRO A 1 104 ? 40.110 -11.722 19.732 1.00 67.31 104 PRO A N 1
ATOM 886 C CA . PRO A 1 104 ? 40.754 -10.461 19.393 1.00 67.31 104 PRO A CA 1
ATOM 887 C C . PRO A 1 104 ? 41.211 -10.448 17.931 1.00 67.31 104 PRO A C 1
ATOM 889 O O . PRO A 1 104 ? 41.946 -11.326 17.480 1.00 67.31 104 PRO A O 1
ATOM 892 N N . LEU A 1 105 ? 40.776 -9.423 17.196 1.00 62.78 105 LEU A N 1
ATOM 893 C CA . LEU A 1 105 ? 41.313 -9.077 15.885 1.00 62.78 105 LEU A CA 1
ATOM 894 C C . LEU A 1 105 ? 42.526 -8.160 16.072 1.00 62.78 105 LEU A C 1
ATOM 896 O O . LEU A 1 105 ? 42.393 -7.034 16.554 1.00 62.78 105 LEU A O 1
ATOM 900 N N . ASP A 1 106 ? 43.695 -8.646 15.660 1.00 57.84 106 ASP A N 1
ATOM 901 C CA . ASP A 1 106 ? 44.938 -7.880 15.589 1.00 57.84 106 ASP A CA 1
ATOM 902 C C . ASP A 1 106 ? 44.806 -6.741 14.565 1.00 57.84 106 ASP A C 1
ATOM 904 O O . ASP A 1 106 ? 44.897 -6.944 13.352 1.00 57.84 106 ASP A O 1
ATOM 908 N N . PHE A 1 107 ? 44.586 -5.519 15.055 1.00 50.19 107 PHE A N 1
ATOM 909 C CA . PHE A 1 107 ? 44.577 -4.310 14.235 1.00 50.19 107 PHE A CA 1
ATOM 910 C C . PHE A 1 107 ? 45.939 -3.617 14.336 1.00 50.19 107 PHE A C 1
ATOM 912 O O . PHE A 1 107 ? 46.272 -2.985 15.341 1.00 50.19 107 PHE A O 1
ATOM 919 N N . HIS A 1 108 ? 46.749 -3.761 13.286 1.00 50.19 108 HIS A N 1
ATOM 920 C CA . HIS A 1 108 ? 48.021 -3.060 13.152 1.00 50.19 108 HIS A CA 1
ATOM 921 C C . HIS A 1 108 ? 47.806 -1.555 12.944 1.00 50.19 108 HIS A C 1
ATOM 923 O O . HIS A 1 108 ? 46.912 -1.119 12.220 1.00 50.19 108 HIS A O 1
ATOM 929 N N . GLY A 1 109 ? 48.647 -0.780 13.631 1.00 46.16 109 GLY A N 1
ATOM 930 C CA . GLY A 1 109 ? 48.509 0.650 13.856 1.00 46.16 109 GLY A CA 1
ATOM 931 C C . GLY A 1 109 ? 48.523 1.536 12.614 1.00 46.16 109 GLY A C 1
ATOM 932 O O . GLY A 1 109 ? 49.291 1.341 11.675 1.00 46.16 109 GLY A O 1
ATOM 933 N N . ILE A 1 110 ? 47.726 2.598 12.703 1.00 53.59 110 ILE A N 1
ATOM 934 C CA . ILE A 1 110 ? 47.964 3.859 12.008 1.00 53.59 110 ILE A CA 1
ATOM 935 C C . ILE A 1 110 ? 47.902 4.942 13.086 1.00 53.59 110 ILE A C 1
ATOM 937 O O . ILE A 1 110 ? 46.851 5.185 13.679 1.00 53.59 110 ILE A O 1
ATOM 941 N N . GLU A 1 111 ? 49.053 5.539 13.384 1.00 58.97 111 GLU A N 1
ATOM 942 C CA . GLU A 1 111 ? 49.177 6.675 14.296 1.00 58.97 111 GLU A CA 1
ATOM 943 C C . GLU A 1 111 ? 48.610 7.950 13.651 1.00 58.97 111 GLU A C 1
ATOM 945 O O . GLU A 1 111 ? 48.943 8.246 12.501 1.00 58.97 111 GLU A O 1
ATOM 950 N N . PRO A 1 112 ? 47.835 8.767 14.384 1.00 54.66 112 PRO A N 1
ATOM 951 C CA . PRO A 1 112 ? 47.639 10.160 14.029 1.00 54.66 112 PRO A CA 1
ATOM 952 C C . PRO A 1 112 ? 48.510 11.078 14.893 1.00 54.66 112 PRO A C 1
ATOM 954 O O . PRO A 1 112 ? 48.491 11.049 16.126 1.00 54.66 112 PRO A O 1
ATOM 957 N N . SER A 1 113 ? 49.260 11.924 14.194 1.00 50.59 113 SER A N 1
ATOM 958 C CA . SER A 1 113 ? 50.118 12.962 14.743 1.00 50.59 113 SER A CA 1
ATOM 959 C C . SER A 1 113 ? 49.350 14.007 15.559 1.00 50.59 113 SER A C 1
ATOM 961 O O . SER A 1 113 ? 48.294 14.508 15.180 1.00 50.59 113 SER A O 1
ATOM 963 N N . THR A 1 114 ? 49.971 14.363 16.677 1.00 47.16 114 THR A N 1
ATOM 964 C CA . THR A 1 114 ? 49.711 15.494 17.571 1.00 47.16 114 THR A CA 1
ATOM 965 C C . THR A 1 114 ? 49.703 16.840 16.847 1.00 47.16 114 THR A C 1
ATOM 967 O O . THR A 1 114 ? 50.585 17.035 16.015 1.00 47.16 114 THR A O 1
ATOM 970 N N . THR A 1 115 ? 48.850 17.802 17.243 1.00 48.56 115 THR A N 1
ATOM 971 C CA . THR A 1 115 ? 49.160 19.257 17.254 1.00 48.56 115 THR A CA 1
ATOM 972 C C . THR A 1 115 ? 48.139 20.061 18.100 1.00 48.56 115 THR A C 1
ATOM 974 O O . THR A 1 115 ? 46.963 20.126 17.765 1.00 48.56 115 THR A O 1
ATOM 977 N N . THR A 1 116 ? 48.659 20.623 19.208 1.00 42.75 116 THR A N 1
ATOM 978 C CA . THR A 1 116 ? 48.347 21.875 19.962 1.00 42.75 116 THR A CA 1
ATOM 979 C C . THR A 1 116 ? 46.890 22.238 20.301 1.00 42.75 116 THR A C 1
ATOM 981 O O . THR A 1 116 ? 46.072 22.479 19.424 1.00 42.75 116 THR A O 1
ATOM 984 N N . ALA A 1 117 ? 46.506 22.244 21.582 1.00 50.62 117 ALA A N 1
ATOM 985 C CA . ALA A 1 117 ? 46.728 23.310 22.580 1.00 50.62 117 ALA A CA 1
ATOM 986 C C . ALA A 1 117 ? 45.927 24.590 22.286 1.00 50.62 117 ALA A C 1
ATOM 988 O O . ALA A 1 117 ? 46.292 25.347 21.397 1.00 50.62 117 ALA A O 1
ATOM 989 N N . ASN A 1 118 ? 44.863 24.815 23.064 1.00 57.38 118 ASN A N 1
ATOM 990 C CA . ASN A 1 118 ? 44.368 26.141 23.425 1.00 57.38 118 ASN A CA 1
ATOM 991 C C . ASN A 1 118 ? 43.693 26.076 24.799 1.00 57.38 118 ASN A C 1
ATOM 993 O O . ASN A 1 118 ? 43.053 25.084 25.157 1.00 57.38 118 ASN A O 1
ATOM 997 N N . GLU A 1 119 ? 43.949 27.135 25.550 1.00 57.16 119 GLU A N 1
ATOM 998 C CA . GLU A 1 119 ? 43.791 27.308 26.984 1.00 57.16 119 GLU A CA 1
ATOM 999 C C . GLU A 1 119 ? 42.377 27.768 27.375 1.00 57.16 119 GLU A C 1
ATOM 1001 O O . GLU A 1 119 ? 41.633 28.317 26.566 1.00 57.16 119 GLU A O 1
ATOM 1006 N N . ASP A 1 120 ? 42.056 27.506 28.643 1.00 52.88 120 ASP A N 1
ATOM 1007 C CA . ASP A 1 120 ? 41.293 28.342 29.576 1.00 52.88 120 ASP A CA 1
ATOM 1008 C C . ASP A 1 120 ? 40.057 29.122 29.093 1.00 52.88 120 ASP A C 1
ATOM 1010 O O . ASP A 1 120 ? 40.151 30.202 28.526 1.00 52.88 120 ASP A O 1
ATOM 1014 N N . ASP A 1 121 ? 38.881 28.657 29.535 1.00 54.88 121 ASP A N 1
ATOM 1015 C CA . ASP A 1 121 ? 37.983 29.507 30.335 1.00 54.88 121 ASP A CA 1
ATOM 1016 C C . ASP A 1 121 ? 36.913 28.646 31.034 1.00 54.88 121 ASP A C 1
ATOM 1018 O O . ASP A 1 121 ? 35.889 28.258 30.463 1.00 54.88 121 ASP A O 1
ATOM 1022 N N . SER A 1 122 ? 37.165 28.291 32.297 1.00 58.91 122 SER A N 1
ATOM 1023 C CA . SER A 1 122 ? 36.226 27.526 33.130 1.00 58.91 122 SER A CA 1
ATOM 1024 C C . SER A 1 122 ? 35.216 28.454 33.824 1.00 58.91 122 SER A C 1
ATOM 1026 O O . SER A 1 122 ? 35.613 29.228 34.697 1.00 58.91 122 SER A O 1
ATOM 1028 N N . PRO A 1 123 ? 33.900 28.359 33.550 1.00 67.69 123 PRO A N 1
ATOM 1029 C CA . PRO A 1 123 ? 32.892 29.043 34.353 1.00 67.69 123 PRO A CA 1
ATOM 1030 C C . PRO A 1 123 ? 32.663 28.330 35.705 1.00 67.69 123 PRO A C 1
ATOM 1032 O O . PRO A 1 123 ? 32.767 27.103 35.798 1.00 67.69 123 PRO A O 1
ATOM 1035 N N . PRO A 1 124 ? 32.309 29.074 36.771 1.00 63.41 124 PRO A N 1
ATOM 1036 C CA . PRO A 1 124 ? 32.222 28.547 38.131 1.00 63.41 124 PRO A CA 1
ATOM 1037 C C . PRO A 1 124 ? 31.071 27.538 38.323 1.00 63.41 124 PRO A C 1
ATOM 1039 O O . PRO A 1 124 ? 30.033 27.623 37.656 1.00 63.41 124 PRO A O 1
ATOM 1042 N N . PRO A 1 125 ? 31.200 26.603 39.287 1.00 50.16 125 PRO A N 1
ATOM 1043 C CA . PRO A 1 125 ? 30.227 25.540 39.514 1.00 50.16 125 PRO A CA 1
ATOM 1044 C C . PRO A 1 125 ? 28.900 26.096 40.047 1.00 50.16 125 PRO A C 1
ATOM 1046 O O . PRO A 1 125 ? 28.773 26.507 41.203 1.00 50.16 125 PRO A O 1
ATOM 1049 N N . SER A 1 126 ? 27.871 26.070 39.198 1.00 60.88 126 SER A N 1
ATOM 1050 C CA . SER A 1 126 ? 26.497 26.360 39.606 1.00 60.88 126 SER A CA 1
ATOM 1051 C C . SER A 1 126 ? 25.962 25.242 40.510 1.00 60.88 126 SER A C 1
ATOM 1053 O O . SER A 1 126 ? 25.896 24.066 40.145 1.00 60.88 126 SER A O 1
ATOM 1055 N N . LYS A 1 127 ? 25.587 25.618 41.737 1.00 59.19 127 LYS A N 1
ATOM 1056 C CA . LYS A 1 127 ? 24.953 24.743 42.730 1.00 59.19 127 LYS A CA 1
ATOM 1057 C C . LYS A 1 127 ? 23.638 24.198 42.160 1.00 59.19 127 LYS A C 1
ATOM 1059 O O . LYS A 1 127 ? 22.676 24.946 41.991 1.00 59.19 127 LYS A O 1
ATOM 1064 N N . LYS A 1 128 ? 23.587 22.894 41.871 1.00 50.66 128 LYS A N 1
ATOM 1065 C CA . LYS A 1 128 ? 22.355 22.201 41.468 1.00 50.66 128 LYS A CA 1
ATOM 1066 C C . LYS A 1 128 ? 21.437 22.051 42.689 1.00 50.66 128 LYS A C 1
ATOM 1068 O O . LYS A 1 128 ? 21.877 21.478 43.686 1.00 50.66 128 LYS A O 1
ATOM 1073 N N . PRO A 1 129 ? 20.181 22.525 42.644 1.00 50.56 129 PRO A N 1
ATOM 1074 C CA . PRO A 1 129 ? 19.222 22.256 43.703 1.00 50.56 129 PRO A CA 1
ATOM 1075 C C . PRO A 1 129 ? 18.848 20.770 43.685 1.00 50.56 129 PRO A C 1
ATOM 1077 O O . PRO A 1 129 ? 18.205 20.277 42.759 1.00 50.56 129 PRO A O 1
ATOM 1080 N N . ASN A 1 130 ? 19.293 20.067 44.723 1.00 56.28 130 ASN A N 1
ATOM 1081 C CA . ASN A 1 130 ? 18.911 18.704 45.048 1.00 56.28 130 ASN A CA 1
ATOM 1082 C C . ASN A 1 130 ? 17.521 18.737 45.699 1.00 56.28 130 ASN A C 1
ATOM 1084 O O . ASN A 1 130 ? 17.395 19.117 46.857 1.00 56.28 130 ASN A O 1
ATOM 1088 N N . ASN A 1 131 ? 16.477 18.420 44.935 1.00 52.03 131 ASN A N 1
ATOM 1089 C CA . ASN A 1 131 ? 15.147 18.133 45.471 1.00 52.03 131 ASN A CA 1
ATOM 1090 C C . ASN A 1 131 ? 14.464 17.113 44.554 1.00 52.03 131 ASN A C 1
ATOM 1092 O O . ASN A 1 131 ? 13.661 17.447 43.680 1.00 52.03 131 ASN A O 1
ATOM 1096 N N . GLN A 1 132 ? 14.840 15.849 44.732 1.00 51.16 132 GLN A N 1
ATOM 1097 C CA . GLN A 1 132 ? 14.119 14.702 44.194 1.00 51.16 132 GLN A CA 1
ATOM 1098 C C . GLN A 1 132 ? 13.213 14.135 45.281 1.00 51.16 132 GLN A C 1
ATOM 1100 O O . GLN A 1 132 ? 13.595 13.253 46.042 1.00 51.16 132 GLN A O 1
ATOM 1105 N N . VAL A 1 133 ? 11.986 14.638 45.330 1.00 50.97 133 VAL A N 1
ATOM 1106 C CA . VAL A 1 133 ? 10.860 13.852 45.830 1.00 50.97 133 VAL A CA 1
ATOM 1107 C C . VAL A 1 133 ? 10.086 13.443 44.585 1.00 50.97 133 VAL A C 1
ATOM 1109 O O . VAL A 1 133 ? 9.250 14.189 44.081 1.00 50.97 133 VAL A O 1
ATOM 1112 N N . THR A 1 134 ? 10.455 12.303 44.001 1.00 58.97 134 THR A N 1
ATOM 1113 C CA . THR A 1 134 ? 9.652 11.660 42.961 1.00 58.97 134 THR A CA 1
ATOM 1114 C C . THR A 1 134 ? 8.518 10.944 43.669 1.00 58.97 134 THR A C 1
ATOM 1116 O O . THR A 1 134 ? 8.669 9.855 44.222 1.00 58.97 134 THR A O 1
ATOM 1119 N N . ASP A 1 135 ? 7.376 11.618 43.726 1.00 71.62 135 ASP A N 1
ATOM 1120 C CA . ASP A 1 135 ? 6.165 11.041 44.276 1.00 71.62 135 ASP A CA 1
ATOM 1121 C C . ASP A 1 135 ? 5.755 9.847 43.399 1.00 71.62 135 ASP A C 1
ATOM 1123 O O . ASP A 1 135 ? 5.241 9.996 42.286 1.00 71.62 135 ASP A O 1
ATOM 1127 N N . LYS A 1 136 ? 6.055 8.638 43.890 1.00 78.75 136 LYS A N 1
ATOM 1128 C CA . LYS A 1 136 ? 5.784 7.356 43.221 1.00 78.75 136 LYS A CA 1
ATOM 1129 C C . LYS A 1 136 ? 4.306 7.215 42.827 1.00 78.75 136 LYS A C 1
ATOM 1131 O O . LYS A 1 136 ? 3.986 6.415 41.947 1.00 78.75 136 LYS A O 1
ATOM 1136 N N . SER A 1 137 ? 3.411 7.995 43.441 1.00 81.69 137 SER A N 1
ATOM 1137 C CA . SER A 1 137 ? 1.982 8.006 43.128 1.00 81.69 137 SER A CA 1
ATOM 1138 C C . SER A 1 137 ? 1.671 8.501 41.708 1.00 81.69 137 SER A C 1
ATOM 1140 O O . SER A 1 137 ? 0.825 7.909 41.039 1.00 81.69 137 SER A O 1
ATOM 1142 N N . VAL A 1 138 ? 2.393 9.505 41.194 1.00 79.69 138 VAL A N 1
ATOM 1143 C CA . VAL A 1 138 ? 2.110 10.108 39.876 1.00 79.69 138 VAL A CA 1
ATOM 1144 C C . VAL A 1 138 ? 2.475 9.153 38.739 1.00 79.69 138 VAL A C 1
ATOM 1146 O O . VAL A 1 138 ? 1.722 9.002 37.776 1.00 79.69 138 VAL A O 1
ATOM 1149 N N . VAL A 1 139 ? 3.602 8.447 38.875 1.00 83.62 139 VAL A N 1
ATOM 1150 C CA . VAL A 1 139 ? 4.032 7.431 37.902 1.00 83.62 139 VAL A CA 1
ATOM 1151 C C . VAL A 1 139 ? 3.042 6.264 37.874 1.00 83.62 139 VAL A C 1
ATOM 1153 O O . VAL A 1 139 ? 2.646 5.816 36.799 1.00 83.62 139 VAL A O 1
ATOM 1156 N N . ASN A 1 140 ? 2.579 5.813 39.044 1.00 83.94 140 ASN A N 1
ATOM 1157 C CA . ASN A 1 140 ? 1.587 4.743 39.130 1.00 83.94 140 ASN A CA 1
ATOM 1158 C C . ASN A 1 140 ? 0.231 5.142 38.530 1.00 83.94 140 ASN A C 1
ATOM 1160 O O . ASN A 1 140 ? -0.395 4.314 37.869 1.00 83.94 140 ASN A O 1
ATOM 1164 N N . PHE A 1 141 ? -0.203 6.397 38.695 1.00 88.56 141 PHE A N 1
ATOM 1165 C CA . PHE A 1 141 ? -1.435 6.895 38.077 1.00 88.56 141 PHE A CA 1
ATOM 1166 C C . PHE A 1 141 ? -1.355 6.865 36.544 1.00 88.56 141 PHE A C 1
ATOM 1168 O O . PHE A 1 141 ? -2.259 6.353 35.886 1.00 88.56 141 PHE A O 1
ATOM 1175 N N . TYR A 1 142 ? -0.243 7.336 35.972 1.00 81.12 142 TYR A N 1
ATOM 1176 C CA . TYR A 1 142 ? -0.042 7.335 34.521 1.00 81.12 142 TYR A CA 1
ATOM 1177 C C . TYR A 1 142 ? 0.002 5.912 33.936 1.00 81.12 142 TYR A C 1
ATOM 1179 O O . TYR A 1 142 ? -0.632 5.634 32.919 1.00 81.12 142 TYR A O 1
ATOM 1187 N N . LEU A 1 143 ? 0.682 4.978 34.611 1.00 85.00 143 LEU A N 1
ATOM 1188 C CA . LEU A 1 143 ? 0.725 3.575 34.188 1.00 85.00 143 LEU A CA 1
ATOM 1189 C C . LEU A 1 143 ? -0.644 2.882 34.298 1.00 85.00 143 LEU A C 1
ATOM 1191 O O . LEU A 1 143 ? -0.978 2.057 33.446 1.00 85.00 143 LEU A O 1
ATOM 1195 N N . GLN A 1 144 ? -1.454 3.222 35.307 1.00 88.94 144 GLN A N 1
ATOM 1196 C CA . GLN A 1 144 ? -2.830 2.728 35.406 1.00 88.94 144 GLN A CA 1
ATOM 1197 C C . GLN A 1 144 ? -3.729 3.274 34.292 1.00 88.94 144 GLN A C 1
ATOM 1199 O O . GLN A 1 144 ? -4.562 2.525 33.783 1.00 88.94 144 GLN A O 1
ATOM 1204 N N . ASP A 1 145 ? -3.557 4.534 33.883 1.00 84.38 145 ASP A N 1
ATOM 1205 C CA . ASP A 1 145 ? -4.344 5.118 32.791 1.00 84.38 145 ASP A CA 1
ATOM 1206 C C . ASP A 1 145 ? -4.025 4.451 31.441 1.00 84.38 145 ASP A C 1
ATOM 1208 O O . ASP A 1 145 ? -4.935 4.092 30.693 1.00 84.38 145 ASP A O 1
ATOM 1212 N N . ILE A 1 146 ? -2.744 4.165 31.162 1.00 82.06 146 ILE A N 1
ATOM 1213 C CA . ILE A 1 146 ? -2.341 3.398 29.969 1.00 82.06 146 ILE A CA 1
ATOM 1214 C C . ILE A 1 146 ? -2.956 1.990 29.987 1.00 82.06 146 ILE A C 1
ATOM 1216 O O . ILE A 1 146 ? -3.518 1.561 28.978 1.00 82.06 146 ILE A O 1
ATOM 1220 N N . ARG A 1 147 ? -2.918 1.288 31.132 1.00 83.44 147 ARG A N 1
ATOM 1221 C CA . ARG A 1 147 ? -3.536 -0.046 31.258 1.00 83.44 147 ARG A CA 1
ATOM 1222 C C . ARG A 1 147 ? -5.045 -0.008 31.018 1.00 83.44 147 ARG A C 1
ATOM 1224 O O . ARG A 1 147 ? -5.541 -0.791 30.210 1.00 83.44 147 ARG A O 1
ATOM 1231 N N . LYS A 1 148 ? -5.766 0.943 31.620 1.00 85.38 148 LYS A N 1
ATOM 1232 C CA . LYS A 1 148 ? -7.220 1.097 31.416 1.00 85.38 148 LYS A CA 1
ATOM 1233 C C . LYS A 1 148 ? -7.585 1.376 29.954 1.00 85.38 148 LYS A C 1
ATOM 1235 O O . LYS A 1 148 ? -8.584 0.855 29.454 1.00 85.38 148 LYS A O 1
ATOM 1240 N N . ARG A 1 149 ? -6.769 2.158 29.238 1.00 74.88 149 ARG A N 1
ATOM 1241 C CA . ARG A 1 149 ? -6.955 2.392 27.795 1.00 74.88 149 ARG A CA 1
ATOM 1242 C C . ARG A 1 149 ? -6.692 1.134 26.967 1.00 74.88 149 ARG A C 1
ATOM 1244 O O . ARG A 1 149 ? -7.419 0.892 26.010 1.00 74.88 149 ARG A O 1
ATOM 1251 N N . SER A 1 150 ? -5.719 0.305 27.351 1.00 70.50 150 SER A N 1
ATOM 1252 C CA . SER A 1 150 ? -5.483 -0.979 26.674 1.00 70.50 150 SER A CA 1
ATOM 1253 C C . SER A 1 150 ? -6.572 -2.024 26.954 1.00 70.50 150 SER A C 1
ATOM 1255 O O . SER A 1 150 ? -6.928 -2.772 26.053 1.00 70.50 150 SER A O 1
ATOM 1257 N N . GLU A 1 151 ? -7.166 -2.042 28.153 1.00 79.25 151 GLU A N 1
ATOM 1258 C CA . GLU A 1 151 ? -8.245 -2.982 28.512 1.00 79.25 151 GLU A CA 1
ATOM 1259 C C . GLU A 1 151 ? -9.580 -2.652 27.827 1.00 79.25 151 GLU A C 1
ATOM 1261 O O . GLU A 1 151 ? -10.376 -3.543 27.521 1.00 79.25 151 GLU A O 1
ATOM 1266 N N . THR A 1 152 ? -9.836 -1.367 27.568 1.00 65.25 152 THR A N 1
ATOM 1267 C CA . THR A 1 152 ? -11.050 -0.915 26.867 1.00 65.25 152 THR A CA 1
ATOM 1268 C C . THR A 1 152 ? -10.944 -1.059 25.350 1.00 65.25 152 THR A C 1
ATOM 1270 O O . THR A 1 152 ? -11.969 -1.185 24.675 1.00 65.25 152 THR A O 1
ATOM 1273 N N . PHE A 1 153 ? -9.727 -1.144 24.808 1.00 58.03 153 PHE A N 1
ATOM 1274 C CA . PHE A 1 153 ? -9.481 -1.502 23.416 1.00 58.03 153 PHE A CA 1
ATOM 1275 C C . PHE A 1 153 ? -9.593 -3.020 23.242 1.00 58.03 153 PHE A C 1
ATOM 1277 O O . PHE A 1 153 ? -8.616 -3.715 22.988 1.00 58.03 153 PHE A O 1
ATOM 1284 N N . LYS A 1 154 ? -10.809 -3.565 23.369 1.00 55.28 154 LYS A N 1
ATOM 1285 C CA . LYS A 1 154 ? -11.070 -4.910 22.851 1.00 55.28 154 LYS A CA 1
ATOM 1286 C C . LYS A 1 154 ? -10.867 -4.825 21.340 1.00 55.28 154 LYS A C 1
ATOM 1288 O O . LYS A 1 154 ? -11.673 -4.141 20.698 1.00 55.28 154 LYS A O 1
ATOM 1293 N N . PRO A 1 155 ? -9.823 -5.448 20.758 1.00 55.16 155 PRO A N 1
ATOM 1294 C CA . PRO A 1 155 ? -9.718 -5.502 19.314 1.00 55.16 155 PRO A CA 1
ATOM 1295 C C . PRO A 1 155 ? -11.017 -6.147 18.848 1.00 55.16 155 PRO A C 1
ATOM 1297 O O . PRO A 1 155 ? -11.341 -7.270 19.246 1.00 55.16 155 PRO A O 1
ATOM 1300 N N . LYS A 1 156 ? -11.834 -5.401 18.092 1.00 55.75 156 LYS A N 1
ATOM 1301 C CA . LYS A 1 156 ? -12.933 -6.028 17.361 1.00 55.75 156 LYS A CA 1
ATOM 1302 C C . LYS A 1 156 ? -12.255 -7.151 16.599 1.00 55.75 156 LYS A C 1
ATOM 1304 O O . LYS A 1 156 ? -11.321 -6.844 15.859 1.00 55.75 156 LYS A O 1
ATOM 1309 N N . LYS A 1 157 ? -12.640 -8.408 16.878 1.00 53.22 157 LYS A N 1
ATOM 1310 C CA . LYS A 1 157 ? -12.123 -9.581 16.165 1.00 53.22 157 LYS A CA 1
ATOM 1311 C C . LYS A 1 157 ? -12.075 -9.166 14.710 1.00 53.22 157 LYS A C 1
ATOM 1313 O O . LYS A 1 157 ? -13.123 -8.764 14.195 1.00 53.22 157 LYS A O 1
ATOM 1318 N N . ALA A 1 158 ? -10.863 -9.089 14.158 1.00 56.34 158 ALA A N 1
ATOM 1319 C CA . ALA A 1 158 ? -10.676 -8.690 12.780 1.00 56.34 158 ALA A CA 1
ATOM 1320 C C . ALA A 1 158 ? -11.620 -9.597 12.009 1.00 56.34 158 ALA A C 1
ATOM 1322 O O . ALA A 1 158 ? -11.512 -10.818 12.106 1.00 56.34 158 ALA A O 1
ATOM 1323 N N . LYS A 1 159 ? -12.664 -9.000 11.429 1.00 62.97 159 LYS A N 1
ATOM 1324 C CA . LYS A 1 159 ? -13.541 -9.726 10.528 1.00 62.97 159 LYS A CA 1
ATOM 1325 C C . LYS A 1 159 ? -12.559 -10.275 9.507 1.00 62.97 159 LYS A C 1
ATOM 1327 O O . LYS A 1 159 ? -11.826 -9.461 8.948 1.00 62.97 159 LYS A O 1
ATOM 1332 N N . GLU A 1 160 ? -12.429 -11.599 9.428 1.00 67.62 160 GLU A N 1
ATOM 1333 C CA . GLU A 1 160 ? -11.561 -12.239 8.442 1.00 67.62 160 GLU A CA 1
ATOM 1334 C C . GLU A 1 160 ? -11.870 -11.531 7.129 1.00 67.62 160 GLU A C 1
ATOM 1336 O O . GLU A 1 160 ? -13.032 -11.484 6.709 1.00 67.62 160 GLU A O 1
ATOM 1341 N N . ASN A 1 161 ? -10.888 -10.780 6.622 1.00 68.06 161 ASN A N 1
ATOM 1342 C CA . ASN A 1 161 ? -11.096 -10.028 5.401 1.00 68.06 161 ASN A CA 1
ATOM 1343 C C . ASN A 1 161 ? -11.254 -11.113 4.353 1.00 68.06 161 ASN A C 1
ATOM 1345 O O . ASN A 1 161 ? -10.327 -11.890 4.145 1.00 68.06 161 ASN A O 1
ATOM 1349 N N . ASN A 1 162 ? -12.452 -11.232 3.789 1.00 87.69 162 ASN A N 1
ATOM 1350 C CA . ASN A 1 162 ? -12.647 -12.188 2.724 1.00 87.69 162 ASN A CA 1
ATOM 1351 C C . ASN A 1 162 ? -11.760 -11.724 1.567 1.00 87.69 162 ASN A C 1
ATOM 1353 O O . ASN A 1 162 ? -11.839 -10.552 1.186 1.00 87.69 162 ASN A O 1
ATOM 1357 N N . ASP A 1 163 ? -10.902 -12.605 1.056 1.00 93.25 163 ASP A N 1
ATOM 1358 C CA . ASP A 1 163 ? -10.020 -12.282 -0.066 1.00 93.25 163 ASP A CA 1
ATOM 1359 C C . ASP A 1 163 ? -10.844 -11.709 -1.228 1.00 93.25 163 ASP A C 1
ATOM 1361 O O . ASP A 1 163 ? -10.421 -10.735 -1.849 1.00 93.25 163 ASP A O 1
ATOM 1365 N N . ASP A 1 164 ? -12.068 -12.215 -1.432 1.00 95.06 164 ASP A N 1
ATOM 1366 C CA . ASP A 1 164 ? -13.044 -11.726 -2.418 1.00 95.06 164 ASP A CA 1
ATOM 1367 C C . ASP A 1 164 ? -13.298 -10.210 -2.315 1.00 95.06 164 ASP A C 1
ATOM 1369 O O . ASP A 1 164 ? -13.329 -9.504 -3.323 1.00 95.06 164 ASP A O 1
ATOM 1373 N N . ASP A 1 165 ? -13.410 -9.674 -1.095 1.00 95.06 165 ASP A N 1
ATOM 1374 C CA . ASP A 1 165 ? -13.633 -8.242 -0.880 1.00 95.06 165 ASP A CA 1
ATOM 1375 C C . ASP A 1 165 ? -12.387 -7.420 -1.265 1.00 95.06 165 ASP A C 1
ATOM 1377 O O . ASP A 1 165 ? -12.488 -6.244 -1.627 1.00 95.06 165 ASP A O 1
ATOM 1381 N N . ILE A 1 166 ? -11.190 -8.000 -1.116 1.00 96.19 166 ILE A N 1
ATOM 1382 C CA . ILE A 1 166 ? -9.926 -7.361 -1.503 1.00 96.19 166 ILE A CA 1
ATOM 1383 C C . ILE A 1 166 ? -9.776 -7.398 -3.024 1.00 96.19 166 ILE A C 1
ATOM 1385 O O . ILE A 1 166 ? -9.387 -6.384 -3.605 1.00 96.19 166 ILE A O 1
ATOM 1389 N N . PHE A 1 167 ? -10.132 -8.516 -3.661 1.00 95.88 167 PHE A N 1
ATOM 1390 C CA . PHE A 1 167 ? -10.186 -8.646 -5.116 1.00 95.88 167 PHE A CA 1
ATOM 1391 C C . PHE A 1 167 ? -11.064 -7.561 -5.735 1.00 95.88 167 PHE A C 1
ATOM 1393 O O . PHE A 1 167 ? -10.573 -6.780 -6.548 1.00 95.88 167 PHE A O 1
ATOM 1400 N N . GLU A 1 168 ? -12.312 -7.434 -5.279 1.00 96.00 168 GLU A N 1
ATOM 1401 C CA . GLU A 1 168 ? -13.248 -6.435 -5.805 1.00 96.00 168 GLU A CA 1
ATOM 1402 C C . GLU A 1 168 ? -12.683 -5.008 -5.667 1.00 96.00 168 GLU A C 1
ATOM 1404 O O . GLU A 1 168 ? -12.767 -4.183 -6.580 1.00 96.00 168 GLU A O 1
ATOM 1409 N N . ARG A 1 169 ? -12.042 -4.704 -4.529 1.00 95.69 169 ARG A N 1
ATOM 1410 C CA . ARG A 1 169 ? -11.409 -3.396 -4.303 1.00 95.69 169 ARG A CA 1
ATOM 1411 C C . ARG A 1 169 ? -10.210 -3.148 -5.216 1.00 95.69 169 ARG A C 1
ATOM 1413 O O . ARG A 1 169 ? -9.999 -2.002 -5.609 1.00 95.69 169 ARG A O 1
ATOM 1420 N N . LEU A 1 170 ? -9.419 -4.174 -5.521 1.00 95.88 170 LEU A N 1
ATOM 1421 C CA . LEU A 1 170 ? -8.283 -4.066 -6.436 1.00 95.88 170 LEU A CA 1
ATOM 1422 C C . LEU A 1 170 ? -8.741 -3.869 -7.880 1.00 95.88 170 LEU A C 1
ATOM 1424 O O . LEU A 1 170 ? -8.183 -3.018 -8.564 1.00 95.88 170 LEU A O 1
ATOM 1428 N N . GLU A 1 171 ? -9.788 -4.572 -8.309 1.00 95.00 171 GLU A N 1
ATOM 1429 C CA . GLU A 1 171 ? -10.395 -4.373 -9.630 1.00 95.00 171 GLU A CA 1
ATOM 1430 C C . GLU A 1 171 ? -10.910 -2.937 -9.796 1.00 95.00 171 GLU A C 1
ATOM 1432 O O . GLU A 1 171 ? -10.689 -2.298 -10.824 1.00 95.00 171 GLU A O 1
ATOM 1437 N N . GLN A 1 172 ? -11.526 -2.377 -8.749 1.00 93.94 172 GLN A N 1
ATOM 1438 C CA . GLN A 1 172 ? -12.001 -0.990 -8.749 1.00 93.94 172 GLN A CA 1
ATOM 1439 C C . GLN A 1 172 ? -10.874 0.055 -8.735 1.00 93.94 172 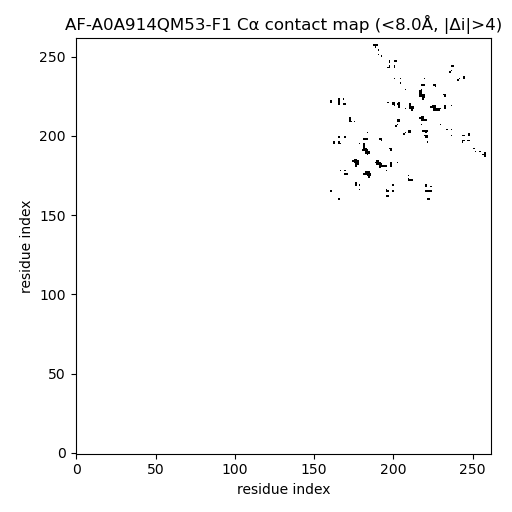GLN A C 1
ATOM 1441 O O . GLN A 1 172 ? -11.094 1.182 -9.183 1.00 93.94 172 GLN A O 1
ATOM 1446 N N . ALA A 1 173 ? -9.693 -0.281 -8.208 1.00 90.31 173 ALA A N 1
ATOM 1447 C CA . ALA A 1 173 ? -8.539 0.622 -8.148 1.00 90.31 173 ALA A CA 1
ATOM 1448 C C . ALA A 1 173 ? -7.885 0.8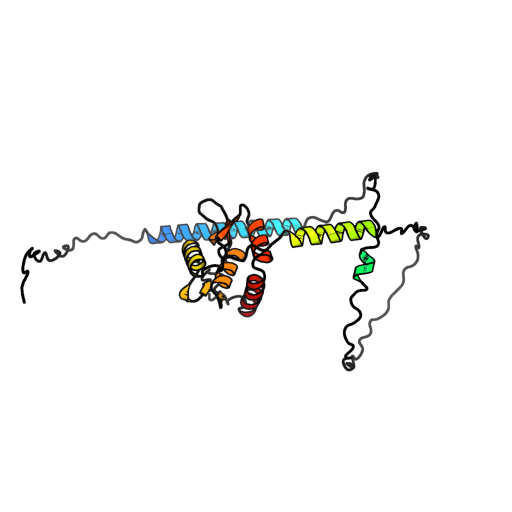55 -9.527 1.00 90.31 173 ALA A C 1
ATOM 1450 O O . ALA A 1 173 ? -7.055 1.755 -9.674 1.00 90.31 173 ALA A O 1
ATOM 1451 N N . GLY A 1 174 ? -8.286 0.089 -10.546 1.00 84.94 174 GLY A N 1
ATOM 1452 C CA . GLY A 1 174 ? -7.915 0.302 -11.941 1.00 84.94 174 GLY A CA 1
ATOM 1453 C C . GLY A 1 174 ? -6.672 -0.465 -12.393 1.00 84.94 174 GLY A C 1
ATOM 1454 O O . GLY A 1 174 ? -6.231 -1.431 -11.776 1.00 84.94 174 GLY A O 1
ATOM 1455 N N . ASN A 1 175 ? -6.097 -0.015 -13.508 1.00 85.69 175 ASN A N 1
ATOM 1456 C CA . ASN A 1 175 ? -5.197 -0.806 -14.357 1.00 85.69 175 ASN A CA 1
ATOM 1457 C C . ASN A 1 175 ? -3.752 -0.946 -13.836 1.00 85.69 175 ASN A C 1
ATOM 1459 O O . ASN A 1 175 ? -2.872 -1.332 -14.596 1.00 85.69 175 ASN A O 1
ATOM 1463 N N . CYS A 1 176 ? -3.463 -0.616 -12.572 1.00 92.12 176 CYS A N 1
ATOM 1464 C CA . CYS A 1 176 ? -2.104 -0.729 -12.021 1.00 92.12 176 CYS A CA 1
ATOM 1465 C C . CYS A 1 176 ? -1.801 -2.102 -11.399 1.00 92.12 176 CYS A C 1
ATOM 1467 O O . CYS A 1 176 ? -0.715 -2.300 -10.845 1.00 92.12 176 CYS A O 1
ATOM 1469 N N . VAL A 1 177 ? -2.730 -3.059 -11.491 1.00 96.44 177 VAL A N 1
ATOM 1470 C CA . VAL A 1 177 ? -2.625 -4.366 -10.834 1.00 96.44 177 VAL A CA 1
ATOM 1471 C C . VAL A 1 177 ? -2.928 -5.505 -11.802 1.00 96.44 177 VAL A C 1
ATOM 1473 O O . VAL A 1 177 ? -3.989 -5.548 -12.413 1.00 96.44 177 VAL A O 1
ATOM 1476 N N . ASP A 1 178 ? -2.020 -6.476 -11.868 1.00 96.69 178 ASP A N 1
ATOM 1477 C CA . ASP A 1 178 ? -2.296 -7.810 -12.387 1.00 96.69 178 ASP A CA 1
ATOM 1478 C C . ASP A 1 178 ? -2.610 -8.732 -11.206 1.00 96.69 178 ASP A C 1
ATOM 1480 O O . ASP A 1 178 ? -1.733 -9.199 -10.470 1.00 96.69 178 ASP A O 1
ATOM 1484 N N . ILE A 1 179 ? -3.905 -8.951 -11.010 1.00 95.94 179 ILE A N 1
ATOM 1485 C CA . ILE A 1 179 ? -4.455 -9.726 -9.902 1.00 95.94 179 ILE A CA 1
ATOM 1486 C C . ILE A 1 179 ? -4.056 -11.205 -9.999 1.00 95.94 179 ILE A C 1
ATOM 1488 O O . ILE A 1 179 ? -3.736 -11.819 -8.979 1.00 95.94 179 ILE A O 1
ATOM 1492 N N . GLN A 1 180 ? -4.027 -11.770 -11.210 1.00 95.69 180 GLN A N 1
ATOM 1493 C CA . GLN A 1 180 ? -3.743 -13.193 -11.429 1.00 95.69 180 GLN A CA 1
ATOM 1494 C C . GLN A 1 180 ? -2.303 -13.523 -11.026 1.00 95.69 180 GLN A C 1
ATOM 1496 O O . GLN A 1 180 ? -2.050 -14.504 -10.323 1.00 95.69 180 GLN A O 1
ATOM 1501 N N . ASN A 1 181 ? -1.367 -12.646 -11.399 1.00 96.56 181 ASN A N 1
ATOM 1502 C CA . ASN A 1 181 ? 0.050 -12.794 -11.068 1.00 96.56 181 ASN A CA 1
ATOM 1503 C C . ASN A 1 181 ? 0.455 -12.112 -9.751 1.00 96.56 181 ASN A C 1
ATOM 1505 O O . ASN A 1 181 ? 1.629 -12.164 -9.378 1.00 96.56 181 ASN A O 1
ATOM 1509 N N . ARG A 1 182 ? -0.494 -11.484 -9.039 1.00 97.25 182 ARG A N 1
ATOM 1510 C CA . ARG A 1 182 ? -0.261 -10.710 -7.804 1.00 97.25 182 ARG A CA 1
ATOM 1511 C C . ARG A 1 182 ? 0.860 -9.685 -7.985 1.00 97.25 182 ARG A C 1
ATOM 1513 O O . ARG A 1 182 ? 1.771 -9.568 -7.161 1.00 97.25 182 ARG A O 1
ATOM 1520 N N . GLN A 1 183 ? 0.810 -8.973 -9.102 1.00 96.94 183 GLN A N 1
ATOM 1521 C CA . GLN A 1 183 ? 1.862 -8.081 -9.560 1.00 96.94 183 GLN A CA 1
ATOM 1522 C C . GLN A 1 183 ? 1.333 -6.652 -9.663 1.00 96.94 183 GLN A C 1
ATOM 1524 O O . GLN A 1 183 ? 0.266 -6.401 -10.214 1.00 96.94 183 GLN A O 1
ATOM 1529 N N . CYS A 1 184 ? 2.091 -5.699 -9.133 1.00 96.69 184 CYS A N 1
ATOM 1530 C CA . CYS A 1 184 ? 1.888 -4.294 -9.445 1.00 96.69 184 CYS A CA 1
ATOM 1531 C C . CYS A 1 184 ? 2.450 -4.051 -10.843 1.00 96.69 184 CYS A C 1
ATOM 1533 O O . CYS A 1 184 ? 3.647 -4.226 -11.037 1.00 96.69 184 CYS A O 1
ATOM 1535 N N . ILE A 1 185 ? 1.607 -3.660 -11.794 1.00 95.75 185 ILE A N 1
ATOM 1536 C CA . ILE A 1 185 ? 1.984 -3.362 -13.186 1.00 95.75 185 ILE A CA 1
ATOM 1537 C C . ILE A 1 185 ? 2.152 -1.857 -13.427 1.00 95.75 185 ILE A C 1
ATOM 1539 O O . ILE A 1 185 ? 2.195 -1.405 -14.566 1.00 95.75 185 ILE A O 1
ATOM 1543 N N . HIS A 1 186 ? 2.272 -1.063 -12.356 1.00 94.62 186 HIS A N 1
ATOM 1544 C CA . HIS A 1 186 ? 2.634 0.346 -12.477 1.00 94.62 186 HIS A CA 1
ATOM 1545 C C . HIS A 1 186 ? 3.981 0.482 -13.216 1.00 94.62 186 HIS A C 1
ATOM 1547 O O . HIS A 1 186 ? 4.926 -0.215 -12.821 1.00 94.62 186 HIS A O 1
ATOM 1553 N N . PRO A 1 187 ? 4.113 1.388 -14.209 1.00 91.12 187 PRO A N 1
ATOM 1554 C CA . PRO A 1 187 ? 5.290 1.472 -15.084 1.00 91.12 187 PRO A CA 1
ATOM 1555 C C . PRO A 1 187 ? 6.631 1.551 -14.346 1.00 91.12 187 PRO A C 1
ATOM 1557 O O . PRO A 1 187 ? 7.619 0.954 -14.756 1.00 91.12 187 PRO A O 1
ATOM 1560 N N . THR A 1 188 ? 6.656 2.248 -13.211 1.00 90.56 188 THR A N 1
ATOM 1561 C CA . THR A 1 188 ? 7.862 2.445 -12.390 1.00 90.56 188 THR A CA 1
ATOM 1562 C C . THR A 1 188 ? 8.039 1.426 -11.261 1.00 90.56 188 THR A C 1
ATOM 1564 O O . THR A 1 188 ? 9.054 1.455 -10.568 1.00 90.56 188 THR A O 1
ATOM 1567 N N . CYS A 1 189 ? 7.065 0.540 -11.024 1.00 93.81 189 CYS A N 1
ATOM 1568 C CA . CYS A 1 189 ? 7.104 -0.392 -9.898 1.00 93.81 189 CYS A CA 1
ATOM 1569 C C . CYS A 1 189 ? 7.406 -1.819 -10.345 1.00 93.81 189 CYS A C 1
ATOM 1571 O O . CYS A 1 189 ? 8.445 -2.350 -9.967 1.00 93.81 189 CYS A O 1
ATOM 1573 N N . ASN A 1 190 ? 6.518 -2.427 -11.137 1.00 94.19 190 ASN A N 1
ATOM 1574 C CA . ASN A 1 190 ? 6.633 -3.786 -11.674 1.00 94.19 190 ASN A CA 1
ATOM 1575 C C . ASN A 1 190 ? 7.029 -4.888 -10.648 1.00 94.19 190 ASN A C 1
ATOM 1577 O O . ASN A 1 190 ? 7.840 -5.765 -10.947 1.00 94.19 190 ASN A O 1
ATOM 1581 N N . ARG A 1 191 ? 6.498 -4.834 -9.413 1.00 95.62 191 ARG A N 1
ATOM 1582 C CA . ARG A 1 191 ? 6.828 -5.761 -8.299 1.00 95.62 191 ARG A CA 1
ATOM 1583 C C . ARG A 1 191 ? 5.793 -6.872 -8.129 1.00 95.62 191 ARG A C 1
ATOM 1585 O O . ARG A 1 191 ? 4.600 -6.627 -8.283 1.00 95.62 191 ARG A O 1
ATOM 1592 N N . ARG A 1 192 ? 6.232 -8.073 -7.742 1.00 97.06 192 ARG A N 1
ATOM 1593 C CA . ARG A 1 192 ? 5.396 -9.263 -7.485 1.00 97.06 192 ARG A CA 1
ATOM 1594 C C . ARG A 1 192 ? 5.253 -9.553 -5.995 1.00 97.06 192 ARG A C 1
ATOM 1596 O O . ARG A 1 192 ? 6.189 -9.354 -5.226 1.00 97.06 192 ARG A O 1
ATOM 1603 N N . PHE A 1 193 ? 4.104 -10.071 -5.578 1.00 97.06 193 PHE A N 1
ATOM 1604 C CA . PHE A 1 193 ? 3.816 -10.340 -4.169 1.00 97.06 193 PHE A CA 1
ATOM 1605 C C . PHE A 1 193 ? 3.296 -11.761 -3.957 1.00 97.06 193 PHE A C 1
ATOM 1607 O O . PHE A 1 193 ? 2.694 -12.362 -4.841 1.00 97.06 193 PHE A O 1
ATOM 1614 N N . ILE A 1 194 ? 3.542 -12.309 -2.763 1.00 96.44 194 ILE A N 1
ATOM 1615 C CA . ILE A 1 194 ? 3.155 -13.686 -2.415 1.00 96.44 194 ILE A CA 1
ATOM 1616 C C . ILE A 1 194 ? 1.640 -13.783 -2.179 1.00 96.44 194 ILE A C 1
ATOM 1618 O O . ILE A 1 194 ? 1.006 -14.760 -2.577 1.00 96.44 194 ILE A O 1
ATOM 1622 N N . SER A 1 195 ? 1.043 -12.760 -1.561 1.00 97.12 195 SER A N 1
ATOM 1623 C CA . SER A 1 195 ? -0.389 -12.708 -1.265 1.00 97.12 195 SER A CA 1
ATOM 1624 C C . SER A 1 195 ? -1.044 -11.443 -1.808 1.00 97.12 195 SER A C 1
ATOM 1626 O O . SER A 1 195 ? -0.397 -10.419 -2.047 1.00 97.12 195 SER A O 1
ATOM 1628 N N . ILE A 1 196 ? -2.360 -11.530 -1.991 1.00 97.06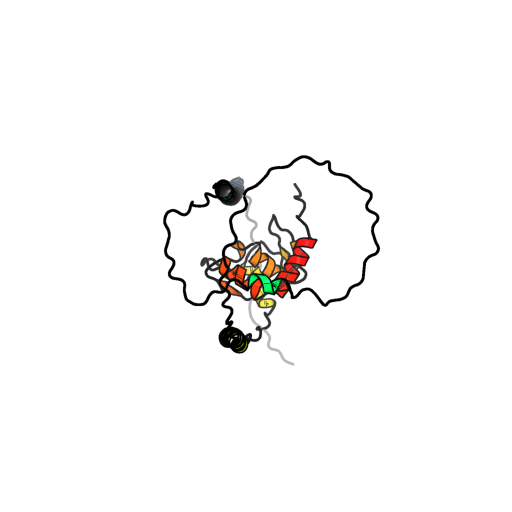 196 ILE A N 1
ATOM 1629 C CA . ILE A 1 196 ? -3.190 -10.429 -2.482 1.00 97.06 196 ILE A CA 1
ATOM 1630 C C . ILE A 1 196 ? -3.307 -9.333 -1.430 1.00 97.06 196 ILE A C 1
ATOM 1632 O O . ILE A 1 196 ? -3.269 -8.157 -1.772 1.00 97.06 196 ILE A O 1
ATOM 1636 N N . GLU A 1 197 ? -3.349 -9.693 -0.149 1.00 97.62 197 GLU A N 1
ATOM 1637 C CA . GLU A 1 197 ? -3.330 -8.727 0.948 1.00 97.62 197 GLU A CA 1
ATOM 1638 C C . GLU A 1 197 ? -2.076 -7.844 0.916 1.00 97.62 197 GLU A C 1
ATOM 1640 O O . GLU A 1 197 ? -2.165 -6.626 1.088 1.00 97.62 197 GLU A O 1
ATOM 1645 N N . VAL A 1 198 ? -0.903 -8.437 0.651 1.00 97.81 198 VAL A N 1
ATOM 1646 C CA . VAL A 1 198 ? 0.360 -7.688 0.562 1.00 97.81 198 VAL A CA 1
ATOM 1647 C C . VAL A 1 198 ? 0.397 -6.826 -0.700 1.00 97.81 198 VAL A C 1
ATOM 1649 O O . VAL A 1 198 ? 0.862 -5.689 -0.636 1.00 97.81 198 VAL A O 1
ATOM 1652 N N . LEU A 1 199 ? -0.144 -7.306 -1.825 1.00 97.62 199 LEU A N 1
ATOM 1653 C CA . LEU A 1 199 ? -0.328 -6.487 -3.028 1.00 97.62 199 LEU A CA 1
ATOM 1654 C C . LEU A 1 199 ? -1.270 -5.299 -2.754 1.00 97.62 199 LEU A C 1
ATOM 1656 O O . LEU A 1 199 ? -0.925 -4.159 -3.051 1.00 97.62 199 LEU A O 1
ATOM 1660 N N . ALA A 1 200 ? -2.419 -5.522 -2.116 1.00 97.69 200 ALA A N 1
ATOM 1661 C CA . ALA A 1 200 ? -3.360 -4.463 -1.756 1.00 97.69 200 ALA A CA 1
ATOM 1662 C C . ALA A 1 200 ? -2.762 -3.446 -0.779 1.00 97.69 200 ALA A C 1
ATOM 1664 O O . ALA A 1 200 ? -2.998 -2.237 -0.915 1.00 97.69 200 ALA A O 1
ATOM 1665 N N . TYR A 1 201 ? -1.951 -3.915 0.173 1.00 98.00 201 TYR A N 1
ATOM 1666 C CA . TYR A 1 201 ? -1.144 -3.054 1.027 1.00 98.00 201 TYR A CA 1
ATOM 1667 C C . TYR A 1 201 ? -0.159 -2.236 0.184 1.00 98.00 201 TYR A C 1
ATOM 1669 O O . TYR A 1 201 ? -0.116 -1.014 0.299 1.00 98.00 201 TYR A O 1
ATOM 1677 N N . HIS A 1 202 ? 0.591 -2.871 -0.713 1.00 97.62 202 HIS A N 1
ATOM 1678 C CA . HIS A 1 202 ? 1.556 -2.187 -1.565 1.00 97.62 202 HIS A CA 1
ATOM 1679 C C . HIS A 1 202 ? 0.913 -1.057 -2.382 1.00 97.62 202 HIS A C 1
ATOM 1681 O O . HIS A 1 202 ? 1.387 0.078 -2.313 1.00 97.62 202 HIS A O 1
ATOM 1687 N N . ILE A 1 203 ? -0.196 -1.331 -3.078 1.00 97.31 203 ILE A N 1
ATOM 1688 C CA . ILE A 1 203 ? -0.915 -0.319 -3.866 1.00 97.31 203 ILE A CA 1
ATOM 1689 C C . ILE A 1 203 ? -1.433 0.803 -2.962 1.00 97.31 203 ILE A C 1
ATOM 1691 O O . ILE A 1 203 ? -1.234 1.981 -3.247 1.00 97.31 203 ILE A O 1
ATOM 1695 N N . SER A 1 204 ? -2.031 0.461 -1.818 1.00 96.50 204 SER A N 1
ATOM 1696 C CA . SER A 1 204 ? -2.561 1.464 -0.889 1.00 96.50 204 SER A CA 1
ATOM 1697 C C . SER A 1 204 ? -1.477 2.385 -0.313 1.00 96.50 204 SER A C 1
ATOM 1699 O O . SER A 1 204 ? -1.780 3.549 -0.045 1.00 96.50 204 SER A O 1
ATOM 1701 N N . TYR A 1 205 ? -0.258 1.873 -0.111 1.00 96.88 205 TYR A N 1
ATOM 1702 C CA . TYR A 1 205 ? 0.860 2.586 0.510 1.00 96.88 205 TYR A CA 1
ATOM 1703 C C . TYR A 1 205 ? 1.690 3.386 -0.504 1.00 96.88 205 TYR A C 1
ATOM 1705 O O . TYR A 1 205 ? 1.903 4.583 -0.309 1.00 96.88 205 TYR A O 1
ATOM 1713 N N . ALA A 1 206 ? 2.144 2.731 -1.578 1.00 95.50 206 ALA A N 1
ATOM 1714 C CA . ALA A 1 206 ? 3.073 3.293 -2.561 1.00 95.50 206 ALA A CA 1
ATOM 1715 C C . ALA A 1 206 ? 2.365 4.019 -3.715 1.00 95.50 206 ALA A C 1
ATOM 1717 O O . ALA A 1 206 ? 2.898 4.980 -4.256 1.00 95.50 206 ALA A O 1
ATOM 1718 N N . HIS A 1 207 ? 1.151 3.592 -4.067 1.00 95.12 207 HIS A N 1
ATOM 1719 C CA . HIS A 1 207 ? 0.399 4.091 -5.218 1.00 95.12 207 HIS A CA 1
ATOM 1720 C C . HIS A 1 207 ? -0.915 4.737 -4.761 1.00 95.12 207 HIS A C 1
ATOM 1722 O O . HIS A 1 207 ? -2.008 4.371 -5.194 1.00 95.12 207 HIS A O 1
ATOM 1728 N N . GLN A 1 208 ? -0.813 5.708 -3.846 1.00 92.75 208 GLN A N 1
ATOM 1729 C CA . GLN A 1 208 ? -1.963 6.288 -3.136 1.00 92.75 208 GLN A CA 1
ATOM 1730 C C . GLN A 1 208 ? -3.045 6.836 -4.074 1.00 92.75 208 GLN A C 1
ATOM 1732 O O . GLN A 1 208 ? -4.228 6.695 -3.767 1.00 92.75 208 GLN A O 1
ATOM 1737 N N . HIS A 1 209 ? -2.654 7.373 -5.232 1.00 91.00 209 HIS A N 1
ATOM 1738 C CA . HIS A 1 209 ? -3.565 7.919 -6.239 1.00 91.00 209 HIS A CA 1
ATOM 1739 C C . HIS A 1 209 ? -4.621 6.902 -6.702 1.00 91.00 209 HIS A C 1
ATOM 1741 O O . HIS A 1 209 ? -5.805 7.233 -6.725 1.00 91.00 209 HIS A O 1
ATOM 1747 N N . TYR A 1 210 ? -4.234 5.641 -6.924 1.00 90.38 210 TYR A N 1
ATOM 1748 C CA . TYR A 1 210 ? -5.129 4.558 -7.375 1.00 90.38 210 TYR A CA 1
ATOM 1749 C C . TYR A 1 210 ? -6.117 4.090 -6.305 1.00 90.38 210 TYR A C 1
ATOM 1751 O O . TYR A 1 210 ? -7.064 3.356 -6.561 1.00 90.38 210 TYR A O 1
ATOM 1759 N N . SER A 1 211 ? -5.910 4.528 -5.071 1.00 87.31 211 SER A N 1
ATOM 1760 C CA . SER A 1 211 ? -6.729 4.166 -3.926 1.00 87.31 211 SER A CA 1
ATOM 1761 C C . SER A 1 211 ? -7.697 5.294 -3.527 1.00 87.31 211 SER A C 1
ATOM 1763 O O . SER A 1 211 ? -8.293 5.282 -2.444 1.00 87.31 211 SER A O 1
ATOM 1765 N N . THR A 1 212 ? -7.876 6.267 -4.423 1.00 87.56 212 THR A N 1
ATOM 1766 C CA . THR A 1 212 ? -8.810 7.384 -4.284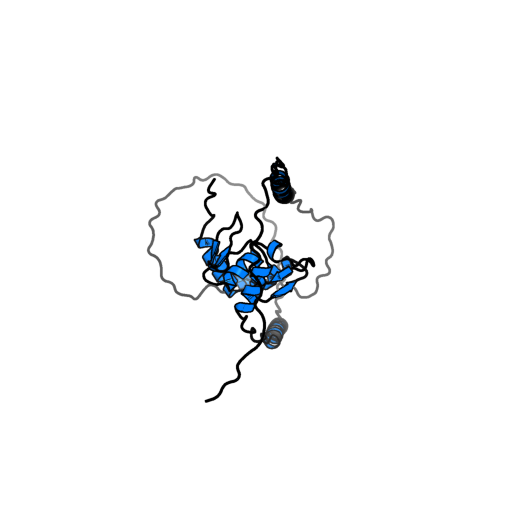 1.00 87.56 212 THR A CA 1
ATOM 1767 C C . THR A 1 212 ? -10.103 7.061 -5.023 1.00 87.56 212 THR A C 1
ATOM 1769 O O . THR A 1 212 ? -10.089 6.792 -6.221 1.00 87.56 212 THR A O 1
ATOM 1772 N N . LYS A 1 213 ? -11.251 7.113 -4.340 1.00 80.94 213 LYS A N 1
ATOM 1773 C CA . LYS A 1 213 ? -12.549 7.057 -5.037 1.00 80.94 213 LYS A CA 1
ATOM 1774 C C . LYS A 1 213 ? -12.823 8.382 -5.755 1.00 80.94 213 LYS A C 1
ATOM 1776 O O . LYS A 1 213 ? -12.335 9.422 -5.327 1.00 80.94 213 LYS A O 1
ATOM 1781 N N . ARG A 1 214 ? -13.717 8.374 -6.756 1.00 78.81 214 ARG A N 1
ATOM 1782 C CA . ARG A 1 214 ? -14.195 9.589 -7.464 1.00 78.81 214 ARG A CA 1
ATOM 1783 C C . ARG A 1 214 ? -14.672 10.719 -6.535 1.00 78.81 214 ARG A C 1
ATOM 1785 O O . ARG A 1 214 ? -14.663 11.875 -6.925 1.00 78.81 214 ARG A O 1
ATOM 1792 N N . SER A 1 215 ? -15.066 10.397 -5.303 1.00 83.25 215 SER A N 1
ATOM 1793 C CA . SER A 1 215 ? -15.447 11.347 -4.250 1.00 83.25 215 SER A CA 1
ATOM 1794 C C . SER A 1 215 ? -14.271 12.047 -3.545 1.00 83.25 215 SER A C 1
ATOM 1796 O O . SER A 1 215 ? -14.501 12.760 -2.573 1.00 83.25 215 SER A O 1
ATOM 1798 N N . GLY A 1 216 ? -13.018 11.798 -3.942 1.00 88.44 216 GLY A N 1
ATOM 1799 C CA . GLY A 1 216 ? -11.812 12.319 -3.278 1.00 88.44 216 GLY A CA 1
ATOM 1800 C C . GLY A 1 216 ? -11.468 11.622 -1.954 1.00 88.44 216 GLY A C 1
ATOM 1801 O O . GLY A 1 216 ? -10.441 11.902 -1.340 1.00 88.44 216 GLY A O 1
ATOM 1802 N N . THR A 1 217 ? -12.301 10.683 -1.501 1.00 93.12 217 THR A N 1
ATOM 1803 C CA . THR A 1 217 ? -12.050 9.904 -0.285 1.00 93.12 217 THR A CA 1
ATOM 1804 C C . THR A 1 217 ? -11.023 8.812 -0.552 1.00 93.12 217 THR A C 1
ATOM 1806 O O . THR A 1 217 ? -11.207 7.990 -1.456 1.00 93.12 217 THR A O 1
ATOM 1809 N N . GLN A 1 218 ? -9.991 8.765 0.284 1.00 94.94 218 GLN A N 1
ATOM 1810 C CA . GLN A 1 218 ? -8.965 7.728 0.274 1.00 94.94 218 GLN A CA 1
ATOM 1811 C C . GLN A 1 218 ? -9.514 6.467 0.944 1.00 94.94 218 GLN A C 1
ATOM 1813 O O . GLN A 1 218 ? -10.129 6.563 2.004 1.00 94.94 218 GLN A O 1
ATOM 1818 N N . ILE A 1 219 ? -9.295 5.283 0.380 1.00 96.38 219 ILE A N 1
ATOM 1819 C CA . ILE A 1 219 ? -9.696 4.018 1.017 1.00 96.38 219 ILE A CA 1
ATOM 1820 C C . ILE A 1 219 ? -8.474 3.156 1.340 1.00 96.38 219 ILE A C 1
ATOM 1822 O O . ILE A 1 219 ? -7.425 3.289 0.725 1.00 96.38 219 ILE A O 1
ATOM 1826 N N . CYS A 1 220 ? -8.563 2.278 2.332 1.00 97.31 220 CYS A N 1
ATOM 1827 C CA . CYS A 1 220 ? -7.587 1.201 2.503 1.00 97.31 220 CYS A CA 1
ATOM 1828 C C . CYS A 1 220 ? -8.038 0.006 1.657 1.00 97.31 220 CYS A C 1
ATOM 1830 O O . CYS A 1 220 ? -9.126 -0.510 1.897 1.00 97.31 220 CYS A O 1
ATOM 1832 N N . LEU A 1 221 ? -7.243 -0.454 0.687 1.00 96.81 221 LEU A N 1
ATOM 1833 C CA . LEU A 1 221 ? -7.649 -1.584 -0.165 1.00 96.81 221 LEU A CA 1
ATOM 1834 C C . LEU A 1 221 ? -7.652 -2.919 0.596 1.00 96.81 221 LEU A C 1
ATOM 1836 O O . LEU A 1 221 ? -8.388 -3.826 0.225 1.00 96.81 221 LEU A O 1
ATOM 1840 N N . VAL A 1 222 ? -6.916 -3.011 1.710 1.00 96.94 222 VAL A N 1
ATOM 1841 C CA . VAL A 1 222 ? -6.895 -4.206 2.567 1.00 96.94 222 VAL A CA 1
ATOM 1842 C C . VAL A 1 222 ? -8.230 -4.377 3.301 1.00 96.94 222 VAL A C 1
ATOM 1844 O O . VAL A 1 222 ? -8.880 -5.405 3.161 1.00 96.94 222 VAL A O 1
ATOM 1847 N N . CYS A 1 223 ? -8.687 -3.363 4.046 1.00 96.50 223 CYS A N 1
ATOM 1848 C CA . CYS A 1 223 ? -9.876 -3.479 4.909 1.00 96.50 223 CYS A CA 1
ATOM 1849 C C . CYS A 1 223 ? -11.085 -2.626 4.482 1.00 96.50 223 CYS A C 1
ATOM 1851 O O . CYS A 1 223 ? -12.092 -2.575 5.186 1.00 96.50 223 CYS A O 1
ATOM 1853 N N . GLY A 1 224 ? -10.987 -1.886 3.377 1.00 95.06 224 GLY A N 1
ATOM 1854 C CA . GLY A 1 224 ? -12.054 -1.032 2.843 1.00 95.06 224 GLY A CA 1
ATOM 1855 C C . GLY A 1 224 ? -12.343 0.245 3.643 1.00 95.06 224 GLY A C 1
ATOM 1856 O O . GLY A 1 224 ? -13.242 1.003 3.278 1.00 95.06 224 GLY A O 1
ATOM 1857 N N . LYS A 1 225 ? -11.613 0.518 4.732 1.00 96.19 225 LYS A N 1
ATOM 1858 C CA . LYS A 1 225 ? -11.881 1.680 5.590 1.00 96.19 225 LYS A CA 1
ATOM 1859 C C . LYS A 1 225 ? -11.623 2.999 4.837 1.00 96.19 225 LYS A C 1
ATOM 1861 O O . LYS A 1 225 ? -10.542 3.145 4.264 1.00 96.19 225 LYS A O 1
ATOM 1866 N N . PRO A 1 226 ? -12.563 3.963 4.851 1.00 96.50 226 PRO A N 1
ATOM 1867 C CA . PRO A 1 226 ? -12.371 5.268 4.229 1.00 96.50 226 PRO A CA 1
ATOM 1868 C C . PRO A 1 226 ? -11.629 6.249 5.151 1.00 96.50 226 PRO A C 1
ATOM 1870 O O . PRO A 1 226 ? -11.746 6.191 6.378 1.00 96.50 226 PRO A O 1
ATOM 1873 N N . PHE A 1 227 ? -10.908 7.184 4.539 1.00 96.38 227 PHE A N 1
ATOM 1874 C CA . PHE A 1 227 ? -10.112 8.229 5.173 1.00 96.38 227 PHE A CA 1
ATOM 1875 C C . PHE A 1 227 ? -10.310 9.564 4.454 1.00 96.38 227 PHE A C 1
ATOM 1877 O O . PHE A 1 227 ? -10.424 9.625 3.229 1.00 96.38 227 PHE A O 1
ATOM 1884 N N . SER A 1 228 ? -10.323 10.645 5.235 1.00 94.38 228 SER A N 1
ATOM 1885 C CA . SER A 1 228 ? -10.372 12.016 4.722 1.00 94.38 228 SER A CA 1
ATOM 1886 C C . SER A 1 228 ? -9.007 12.530 4.264 1.00 94.38 228 SER A C 1
ATOM 1888 O O . SER A 1 228 ? -8.952 13.437 3.443 1.00 94.38 228 SER A O 1
ATOM 1890 N N . THR A 1 229 ? -7.910 11.974 4.788 1.00 95.12 229 THR A N 1
ATOM 1891 C CA . THR A 1 229 ? -6.541 12.407 4.479 1.00 95.12 229 THR A CA 1
ATOM 1892 C C . THR A 1 229 ? -5.629 11.219 4.182 1.00 95.12 229 THR A C 1
ATOM 1894 O O . THR A 1 229 ? -5.766 10.146 4.780 1.00 95.12 229 THR A O 1
ATOM 1897 N N . GLY A 1 230 ? -4.650 11.425 3.292 1.00 93.31 230 GLY A N 1
ATOM 1898 C CA . GLY A 1 230 ? -3.619 10.426 2.985 1.00 93.31 230 GLY A CA 1
ATOM 1899 C C . GLY A 1 230 ? -2.778 10.055 4.211 1.00 93.31 230 GLY A C 1
ATOM 1900 O O . GLY A 1 230 ? -2.548 8.877 4.473 1.00 93.31 230 GLY A O 1
ATOM 1901 N N . GLN A 1 231 ? -2.424 11.034 5.053 1.00 95.75 231 GLN A N 1
ATOM 1902 C CA . GLN A 1 231 ? -1.692 10.790 6.305 1.00 95.75 231 GLN A CA 1
ATOM 1903 C C . GLN A 1 231 ? -2.457 9.876 7.274 1.00 95.75 231 GLN A C 1
ATOM 1905 O O . GLN A 1 231 ? -1.872 8.966 7.862 1.00 95.75 231 GLN A O 1
ATOM 1910 N N . GLY A 1 232 ? -3.773 10.080 7.424 1.00 96.31 232 GLY A N 1
ATOM 1911 C CA . GLY A 1 232 ? -4.610 9.228 8.271 1.00 96.31 232 GLY A CA 1
ATOM 1912 C C . GLY A 1 232 ? -4.657 7.785 7.766 1.00 96.31 232 GLY A C 1
ATOM 1913 O O . GLY A 1 232 ? -4.560 6.845 8.559 1.00 96.31 232 GLY A O 1
ATOM 1914 N N . LYS A 1 233 ? -4.727 7.609 6.442 1.00 96.88 233 LYS A N 1
ATOM 1915 C CA . LYS A 1 233 ? -4.641 6.298 5.795 1.00 96.88 233 LYS A CA 1
ATOM 1916 C C . LYS A 1 233 ? -3.276 5.642 6.024 1.00 96.88 233 LYS A C 1
ATOM 1918 O O . LYS A 1 233 ? -3.235 4.497 6.460 1.00 96.88 233 LYS A O 1
ATOM 1923 N N . LEU A 1 234 ? -2.172 6.357 5.804 1.00 96.06 234 LEU A N 1
ATOM 1924 C CA . LEU A 1 234 ? -0.817 5.839 6.033 1.00 96.06 234 LEU A CA 1
ATOM 1925 C C . LEU A 1 234 ? -0.597 5.406 7.487 1.00 96.06 234 LEU A C 1
ATOM 1927 O O . LEU A 1 234 ? -0.079 4.319 7.743 1.00 96.06 234 LEU A O 1
ATOM 1931 N N . SER A 1 235 ? -1.037 6.227 8.444 1.00 96.94 235 SER A N 1
ATOM 1932 C CA . SER A 1 235 ? -0.978 5.890 9.869 1.00 96.94 235 SER A CA 1
ATOM 1933 C C . SER A 1 235 ? -1.800 4.640 10.187 1.00 96.94 235 SER A C 1
ATOM 1935 O O . SER A 1 235 ? -1.349 3.766 10.930 1.00 96.94 235 SER A O 1
ATOM 1937 N N . HIS A 1 236 ? -2.988 4.503 9.593 1.00 97.12 236 HIS A N 1
ATOM 1938 C CA . HIS A 1 236 ? -3.789 3.292 9.731 1.00 97.12 236 HIS A CA 1
ATOM 1939 C C . HIS A 1 236 ? -3.085 2.063 9.151 1.00 97.12 236 HIS A C 1
ATOM 1941 O O . HIS A 1 236 ? -3.080 1.022 9.798 1.00 97.12 236 HIS A O 1
ATOM 1947 N N . MET A 1 237 ? -2.477 2.171 7.973 1.00 96.69 237 MET A N 1
ATOM 1948 C CA . MET A 1 237 ? -1.805 1.043 7.336 1.00 96.69 237 MET A CA 1
ATOM 1949 C C . MET A 1 237 ? -0.643 0.513 8.176 1.00 96.69 237 MET A C 1
ATOM 1951 O O . MET A 1 237 ? -0.578 -0.684 8.441 1.00 96.69 237 MET A O 1
ATOM 1955 N N . THR A 1 238 ? 0.220 1.398 8.673 1.00 96.06 238 THR A N 1
ATOM 1956 C CA . THR A 1 238 ? 1.384 0.989 9.473 1.00 96.06 238 THR A CA 1
ATOM 1957 C C . THR A 1 238 ? 1.009 0.474 10.866 1.00 96.06 238 THR A C 1
ATOM 1959 O O . THR A 1 238 ? 1.723 -0.358 11.422 1.00 96.06 238 THR A O 1
ATOM 1962 N N . SER A 1 239 ? -0.115 0.930 11.435 1.00 96.00 239 SER A N 1
ATOM 1963 C CA . SER A 1 239 ? -0.555 0.526 12.779 1.00 96.00 239 SER A CA 1
ATOM 1964 C C . SER A 1 239 ? -1.499 -0.679 12.798 1.00 96.00 239 SER A C 1
ATOM 1966 O O . SER A 1 239 ? -1.330 -1.567 13.630 1.00 96.00 239 SER A O 1
ATOM 1968 N N . ALA A 1 240 ? -2.491 -0.730 11.905 1.00 96.12 240 ALA A N 1
ATOM 1969 C CA . ALA A 1 240 ? -3.517 -1.774 11.881 1.00 96.12 240 ALA A CA 1
ATOM 1970 C C . ALA A 1 240 ? -3.123 -2.990 11.033 1.00 96.12 240 ALA A C 1
ATOM 1972 O O . ALA A 1 24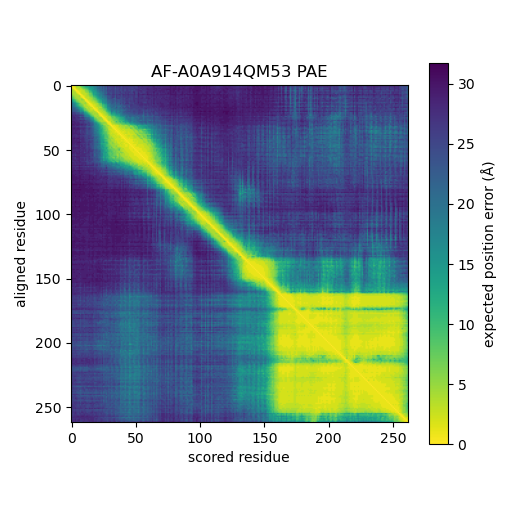0 ? -3.622 -4.083 11.280 1.00 96.12 240 ALA A O 1
ATOM 1973 N N . HIS A 1 241 ? -2.225 -2.811 10.062 1.00 96.62 241 HIS A N 1
ATOM 1974 C CA . HIS A 1 241 ? -1.760 -3.862 9.155 1.00 96.62 241 HIS A CA 1
ATOM 1975 C C . HIS A 1 241 ? -0.249 -4.089 9.297 1.00 96.62 241 HIS A C 1
ATOM 1977 O O . HIS A 1 241 ? 0.465 -4.263 8.314 1.00 96.62 241 HIS A O 1
ATOM 1983 N N . LYS A 1 242 ? 0.249 -4.080 10.542 1.00 96.75 242 LYS A N 1
ATOM 1984 C CA . LYS A 1 242 ? 1.684 -4.171 10.861 1.00 96.75 242 LYS A CA 1
ATOM 1985 C C . LYS A 1 242 ? 2.358 -5.420 10.277 1.00 96.75 242 LYS A C 1
ATOM 1987 O O . LYS A 1 242 ? 3.492 -5.343 9.821 1.00 96.75 242 LYS A O 1
ATOM 1992 N N . GLU A 1 243 ? 1.670 -6.558 10.280 1.00 96.38 243 GLU A N 1
ATOM 1993 C CA . GLU A 1 243 ? 2.197 -7.810 9.722 1.00 96.38 243 GLU A CA 1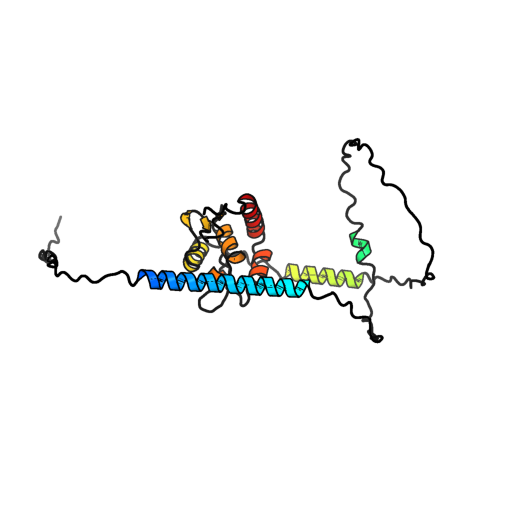
ATOM 1994 C C . GLU A 1 243 ? 2.383 -7.712 8.203 1.00 96.38 243 GLU A C 1
ATOM 1996 O O . GLU A 1 243 ? 3.462 -8.015 7.696 1.00 96.38 243 GLU A O 1
ATOM 2001 N N . LEU A 1 244 ? 1.384 -7.170 7.495 1.00 96.81 244 LEU A N 1
ATOM 2002 C CA . LEU A 1 244 ? 1.480 -6.894 6.059 1.00 96.81 244 LEU A CA 1
ATOM 2003 C C . LEU A 1 244 ? 2.566 -5.862 5.748 1.00 96.81 244 LEU A C 1
ATOM 2005 O O . LEU A 1 244 ? 3.256 -6.006 4.747 1.00 96.81 244 LEU A O 1
ATOM 2009 N N . ALA A 1 245 ? 2.754 -4.855 6.606 1.00 96.88 245 ALA A N 1
ATOM 2010 C CA . ALA A 1 245 ? 3.815 -3.860 6.454 1.00 96.88 245 ALA A CA 1
ATOM 2011 C C . ALA A 1 245 ? 5.216 -4.491 6.527 1.00 96.88 245 ALA A C 1
ATOM 2013 O O . ALA A 1 245 ? 6.081 -4.173 5.712 1.00 96.88 245 ALA A O 1
ATOM 2014 N N . ASN A 1 246 ? 5.432 -5.409 7.474 1.00 95.94 246 ASN A N 1
ATOM 2015 C CA . ASN A 1 246 ? 6.699 -6.130 7.601 1.00 95.94 246 ASN A CA 1
ATOM 2016 C C . ASN A 1 246 ? 6.969 -7.005 6.366 1.00 95.94 246 ASN A C 1
ATOM 2018 O O . ASN A 1 246 ? 8.071 -6.977 5.816 1.00 95.94 246 ASN A O 1
ATOM 2022 N N . GLU A 1 247 ? 5.959 -7.750 5.910 1.00 97.19 247 GLU A N 1
ATOM 2023 C CA . GLU A 1 247 ? 6.091 -8.629 4.745 1.00 97.19 247 GLU A CA 1
ATOM 2024 C C . GLU A 1 247 ? 6.270 -7.835 3.442 1.00 97.19 247 GLU A C 1
ATOM 2026 O O . GLU A 1 247 ? 7.122 -8.167 2.615 1.00 97.19 247 GLU A O 1
ATOM 2031 N N . HIS A 1 248 ? 5.539 -6.727 3.290 1.00 97.00 248 HIS A N 1
ATOM 2032 C CA . HIS A 1 248 ? 5.724 -5.761 2.206 1.00 97.00 248 HIS A CA 1
ATOM 2033 C C . HIS A 1 248 ? 7.161 -5.240 2.168 1.00 97.00 248 HIS A C 1
ATOM 2035 O O . HIS A 1 248 ? 7.786 -5.291 1.107 1.00 97.00 248 HIS A O 1
ATOM 2041 N N . GLY A 1 249 ? 7.697 -4.791 3.309 1.00 95.62 249 GLY A N 1
ATOM 2042 C CA . GLY A 1 249 ? 9.068 -4.293 3.414 1.00 95.62 249 GLY A CA 1
ATOM 2043 C C . GLY A 1 249 ? 10.091 -5.339 2.973 1.00 95.62 249 GLY A C 1
ATOM 2044 O O . GLY A 1 249 ? 10.955 -5.048 2.145 1.00 95.62 249 GLY A O 1
ATOM 2045 N N . ARG A 1 250 ? 9.937 -6.584 3.440 1.00 95.56 250 ARG A N 1
ATOM 2046 C CA . ARG A 1 250 ? 10.797 -7.712 3.056 1.00 95.56 250 ARG A CA 1
ATOM 2047 C C . ARG A 1 250 ? 10.771 -7.960 1.545 1.00 95.56 250 ARG A C 1
ATOM 2049 O O . ARG A 1 250 ? 11.823 -8.026 0.916 1.00 95.56 250 ARG A O 1
ATOM 2056 N N . LEU A 1 251 ? 9.583 -8.071 0.950 1.00 94.88 251 LEU A N 1
ATOM 2057 C CA . LEU A 1 251 ? 9.428 -8.364 -0.479 1.00 94.88 251 LEU A CA 1
ATOM 2058 C C . LEU A 1 251 ? 9.883 -7.211 -1.374 1.00 94.88 251 LEU A C 1
ATOM 2060 O O . LEU A 1 251 ? 10.479 -7.451 -2.423 1.00 94.88 251 LEU A O 1
ATOM 2064 N N . CYS A 1 252 ? 9.629 -5.970 -0.962 1.00 92.88 252 CYS A N 1
ATOM 2065 C CA . CYS A 1 252 ? 10.035 -4.797 -1.722 1.00 92.88 252 CYS A CA 1
ATOM 2066 C C . CYS A 1 252 ? 11.550 -4.594 -1.727 1.00 92.88 252 CYS A C 1
ATOM 2068 O O . CYS A 1 252 ? 12.099 -4.215 -2.760 1.00 92.88 252 CYS A O 1
ATOM 2070 N N . LEU A 1 253 ? 12.234 -4.838 -0.611 1.00 90.81 253 LEU A N 1
ATOM 2071 C CA . LEU A 1 253 ? 13.690 -4.711 -0.564 1.00 90.81 253 LEU A CA 1
ATOM 2072 C C . LEU A 1 253 ? 14.381 -5.795 -1.402 1.00 90.81 253 LEU A C 1
ATOM 2074 O O . LEU A 1 253 ? 15.355 -5.502 -2.088 1.00 90.81 253 LEU A O 1
ATOM 2078 N N . LEU A 1 254 ? 13.845 -7.020 -1.408 1.00 93.44 254 LEU A N 1
ATOM 2079 C CA . LEU A 1 254 ? 14.425 -8.144 -2.155 1.00 93.44 254 LEU A CA 1
ATOM 2080 C C . LEU A 1 254 ? 14.329 -8.000 -3.679 1.00 93.44 254 LEU A C 1
ATOM 2082 O O . LEU A 1 254 ? 15.154 -8.564 -4.389 1.00 93.44 254 LEU A O 1
ATOM 2086 N N . GLN A 1 255 ? 13.332 -7.276 -4.187 1.00 89.06 255 GLN A N 1
ATOM 2087 C CA . GLN A 1 255 ? 13.099 -7.155 -5.632 1.00 89.06 255 GLN A CA 1
ATOM 2088 C C . GLN A 1 255 ? 13.913 -6.047 -6.306 1.00 89.06 255 GLN A C 1
ATOM 2090 O O . GLN A 1 255 ? 13.923 -5.978 -7.530 1.00 89.06 255 GLN A O 1
ATOM 2095 N N . GLY A 1 256 ? 14.623 -5.219 -5.531 1.00 78.62 256 GLY A N 1
ATOM 2096 C CA . GLY A 1 256 ? 15.450 -4.134 -6.057 1.00 78.62 256 GLY A CA 1
ATOM 2097 C C . GLY A 1 256 ? 14.666 -3.080 -6.861 1.00 78.62 256 GLY A C 1
ATOM 2098 O O . GLY A 1 256 ? 13.446 -3.169 -7.030 1.00 78.62 256 GLY A O 1
ATOM 2099 N N . PRO A 1 257 ? 15.338 -2.014 -7.320 1.00 78.62 257 PRO A N 1
ATOM 2100 C CA . PRO A 1 257 ? 14.808 -1.189 -8.395 1.00 78.62 257 PRO A CA 1
ATOM 2101 C C . PRO A 1 257 ? 14.767 -2.031 -9.675 1.00 78.62 257 PRO A C 1
ATOM 2103 O O . PRO A 1 257 ? 15.757 -2.678 -10.023 1.00 78.62 257 PRO A O 1
ATOM 2106 N N . ASN A 1 258 ? 13.626 -2.045 -10.368 1.00 72.69 258 ASN A N 1
ATOM 2107 C CA . ASN A 1 258 ? 13.562 -2.702 -11.668 1.00 72.69 258 ASN A CA 1
ATOM 2108 C C . ASN A 1 258 ? 14.542 -1.999 -12.620 1.00 72.69 258 ASN A C 1
ATOM 2110 O O . ASN A 1 258 ? 14.533 -0.765 -12.671 1.00 72.69 258 ASN A O 1
ATOM 2114 N N . PRO A 1 259 ? 15.400 -2.741 -13.349 1.00 66.19 259 PRO A N 1
ATOM 2115 C CA . PRO A 1 259 ? 16.232 -2.129 -14.370 1.00 66.19 259 PRO A CA 1
ATOM 2116 C C . PRO A 1 259 ? 15.294 -1.476 -15.382 1.00 66.19 259 PRO A C 1
ATOM 2118 O O . PRO A 1 259 ? 14.392 -2.131 -15.905 1.00 66.19 259 PRO A O 1
ATOM 2121 N N . ILE A 1 260 ? 15.470 -0.176 -15.606 1.00 67.62 260 ILE A N 1
ATOM 2122 C CA . ILE A 1 260 ? 14.727 0.539 -16.639 1.00 67.62 260 ILE A CA 1
ATOM 2123 C C . ILE A 1 260 ? 15.165 -0.083 -17.964 1.00 67.62 260 ILE A C 1
ATOM 2125 O O . ILE A 1 260 ? 16.309 0.085 -18.387 1.00 67.62 260 ILE A O 1
ATOM 2129 N N . VAL A 1 261 ? 14.289 -0.890 -18.560 1.00 63.59 261 VAL A N 1
ATOM 2130 C CA . VAL A 1 261 ? 14.506 -1.445 -19.894 1.00 63.59 261 VAL A CA 1
ATOM 2131 C C . VAL A 1 261 ? 14.108 -0.340 -20.866 1.00 63.59 261 VAL A C 1
ATOM 2133 O O . VAL A 1 261 ? 12.919 -0.108 -21.070 1.00 63.59 261 VAL A O 1
ATOM 2136 N N . PHE A 1 262 ? 15.111 0.401 -21.340 1.00 56.19 262 PHE A N 1
ATOM 2137 C CA . PHE A 1 262 ? 14.980 1.407 -22.396 1.00 56.19 262 PHE A CA 1
ATOM 2138 C C . PHE A 1 262 ? 14.873 0.750 -23.773 1.00 56.19 262 PHE A C 1
ATOM 2140 O O . PHE A 1 262 ? 15.525 -0.304 -23.971 1.00 56.19 262 PHE A O 1
#

Radius of gyration: 34.15 Å; Cα contacts (8 Å, |Δi|>4): 136; chains: 1; bounding box: 96×82×97 Å

InterPro domains:
  IPR013087 Zinc finger C2H2-type [PS00028] (184-207)
  IPR013087 Zinc finger C2H2-type [PS00028] (220-241)
  IPR013087 Zinc finger C2H2-type [SM00355] (182-207)
  IPR013087 Zinc finger C2H2-type [SM00355] (218-241)

Organism: NCBI:txid227884

Secondary structure (DSSP, 8-state):
----------------PPPP-------GGGTHHHHHHHHHHHHHHHHHHHHHHHHHHHHHHSS--------S-------TT--TTHHHHGGGSS--S---PPPPP-----PPPP-------PPP-----------HHHHHHHHHHHHHHHHH----------HHHHHHHHHHT-TTEETTTTEE--TTT--B-SSHHHHHHHHHHH-GGGGB-TTS-EE-TTT--EESSHHHHHHHHHHHSHHHHHHHHHHHHHT-SPP---

Mean predicted aligned error: 19.53 Å

Solvent-accessible surface area (backbone atoms only — not comparable to full-atom values): 17363 Å² total; per-residue (Å²): 140,80,89,89,76,89,89,86,74,92,76,76,90,74,75,80,78,77,81,77,89,72,92,70,92,68,81,77,73,72,65,59,60,56,55,53,51,55,53,48,52,58,50,54,51,55,51,50,56,51,49,53,51,51,51,53,51,51,57,61,71,66,53,75,84,72,74,75,73,86,77,70,90,76,81,74,80,71,74,90,83,85,72,94,57,73,81,64,61,74,77,71,75,87,78,91,79,80,91,77,83,76,81,88,78,89,76,82,86,80,89,79,84,86,82,84,90,84,79,88,84,83,80,81,87,76,83,76,86,87,78,86,79,78,63,67,65,60,60,52,50,54,54,49,52,54,49,55,56,55,68,68,56,64,73,72,75,73,69,78,70,53,65,66,63,33,50,57,44,49,63,72,37,41,88,44,56,40,73,91,70,25,23,38,58,37,94,89,55,64,47,71,40,95,41,62,62,38,38,31,44,46,42,39,69,77,41,48,76,48,31,43,44,97,83,69,39,34,38,36,38,58,78,64,52,74,28,92,42,71,66,61,42,52,53,45,45,59,66,78,36,42,68,48,47,53,53,41,52,54,52,55,63,72,62,54,82,67,79,82,84,125